Protein AF-A0AAN9HP42-F1 (afdb_monomer_lite)

Organism: Crotalaria pallida (NCBI:txid3830)

InterPro domains:
  IPR003712 Cyanate lyase, C-terminal [PF02560] (82-149)
  IPR003712 Cyanate lyase, C-terminal [SM01116] (78-151)
  IPR003712 Cyanate lyase, C-terminal [cd00559] (85-151)
  IPR008076 Cyanate hydratase [MF_00535] (1-165)
  IPR008076 Cyanate hydratase [PR01693] (17-32)
  IPR008076 Cyanate hydratase [PR01693] (37-54)
  IPR008076 Cyanate hydratase [PR01693] (86-100)
  IPR008076 Cyanate hydratase [PR01693] (104-120)
  IPR008076 Cyanate hydratase [PR01693] (136-146)
  IPR008076 Cyanate hydratase [PTHR34186] (6-158)
  IPR008076 Cyanate hydratase [TIGR00673] (9-148)
  IPR010982 Lambda repressor-like, DNA-binding domain superfamily [G3DSA:1.10.260.40] (2-83)
  IPR010982 Lambda repressor-like, DNA-binding domain superfamily [SSF47413] (7-81)
  IPR036581 Cyanate lyase, C-terminal domain superfamily [G3DSA:3.30.1160.10] (85-151)
  IPR036581 Cyanate lyase, C-terminal domain superfamily [SSF55234] (85-150)

pLDDT: mean 78.88, std 24.77, range [29.16, 98.62]

Sequence (242 aa):
MEEIIKGDLVTRLQAVKEKSGKSYSQLAQETGLTNVYVAQLLRRQAQLKPHTAPKLRAALPDLPEELLLQMMKPPLRSYDPNLIQDPTVYRLNEAVMHFGESIKEIINEEFGDGIMSAIDFYCSVNKVKGVDGKDRVVVTLDGKYLPHTEQKSEDMVSISTLSNDIGMDENVCSIVNEGMNILNLETNGDKNMNGDVAAASSSSSTSQNPPPPPPPPPSPPKPHRPCPVGFGKLKKKKKKKQ

Secondary structure (DSSP, 8-state):
-----HHHHHHHHHHHHHHTT--HHHHHHHHTS-HHHHHHHHTTSSPPPTTTHHHHHHH-TT--HHHHHHHHSPP-----GGGGGSHHHHHHHHHHHHHHHHHHHHHHHHH-SEEEEEEEEEEEEEEEE-TTS-EEEEEEEEEEEEEPPP--GGG-HHHHHHHHHTT--THHHHHHHHHHHHHHHTTS-------------------PPPPPPPPPPPPPPPPPPPPPPP------PPP---

Foldseek 3Di:
DPDPDLVNLLVLLVVLVVVLVDQLVRLCVQQVAASVQSVCLSSQQAADDPVSLVSNCVSRVVDDPVSSVSSNDRGPHDDDPCVCVPPVNVVVVVVCVVCVVVVCVVCCVVPNAWDFDPPQWGWHWDWDADPVRDIDIDIDIHGDTDHDDDDDPVPVVVNVVVCVVPVDDPPPVVVVVVVVVVVVVVVPDDDDDDDDDDDDDDDDDDDDDDDDDDDDDDDDDDDDDDDDDDDDDDDDDDDDDD

Radius of gyration: 32.03 Å; chains: 1; bounding box: 70×58×108 Å

Structure (mmCIF, N/CA/C/O backbone):
data_AF-A0AAN9HP42-F1
#
_entry.id   AF-A0AAN9HP42-F1
#
loop_
_atom_site.group_PDB
_atom_site.id
_atom_site.type_symbol
_atom_site.label_atom_id
_atom_site.label_alt_id
_atom_site.label_comp_id
_atom_site.label_asym_id
_atom_site.label_entity_id
_atom_site.label_seq_id
_atom_site.pdbx_PDB_ins_code
_atom_site.Cartn_x
_atom_site.Cartn_y
_atom_site.Cartn_z
_atom_site.occupancy
_atom_site.B_iso_or_equiv
_atom_site.auth_seq_id
_atom_site.auth_comp_id
_atom_site.auth_asym_id
_atom_site.auth_atom_id
_atom_site.pdbx_PDB_model_num
ATOM 1 N N . MET A 1 1 ? 27.798 -13.322 -9.458 1.00 45.56 1 MET A N 1
ATOM 2 C CA . MET A 1 1 ? 26.477 -12.680 -9.612 1.00 45.56 1 MET A CA 1
ATOM 3 C C . MET A 1 1 ? 26.589 -11.333 -8.940 1.00 45.56 1 MET A C 1
ATOM 5 O O . MET A 1 1 ? 26.771 -11.320 -7.732 1.00 45.56 1 MET A O 1
ATOM 9 N N . GLU A 1 2 ? 26.593 -10.244 -9.704 1.00 50.50 2 GLU A N 1
ATOM 10 C CA . GLU A 1 2 ? 26.508 -8.902 -9.119 1.00 50.50 2 GLU A CA 1
ATOM 11 C C . GLU A 1 2 ? 25.200 -8.787 -8.332 1.00 50.50 2 GLU A C 1
ATOM 13 O O . GLU A 1 2 ? 24.129 -9.177 -8.809 1.00 50.50 2 GLU A O 1
ATOM 18 N N . GLU A 1 3 ? 25.302 -8.322 -7.091 1.00 64.12 3 GLU A N 1
ATOM 19 C CA . GLU A 1 3 ? 24.147 -8.036 -6.256 1.00 64.12 3 GLU A CA 1
ATOM 20 C C . GLU A 1 3 ? 23.441 -6.809 -6.835 1.00 64.12 3 GLU A C 1
ATOM 22 O O . GLU A 1 3 ? 23.948 -5.692 -6.770 1.00 64.12 3 GLU A O 1
ATOM 27 N N . ILE A 1 4 ? 22.285 -7.017 -7.467 1.00 71.69 4 ILE A N 1
ATOM 28 C CA . ILE A 1 4 ? 21.541 -5.905 -8.058 1.00 71.69 4 ILE A CA 1
ATOM 29 C C . ILE A 1 4 ? 20.961 -5.061 -6.922 1.00 71.69 4 ILE A C 1
ATOM 31 O O . ILE A 1 4 ? 20.087 -5.516 -6.176 1.00 71.69 4 ILE A O 1
ATOM 35 N N . ILE A 1 5 ? 21.427 -3.819 -6.818 1.00 88.12 5 ILE A N 1
ATOM 36 C CA . ILE A 1 5 ? 20.994 -2.863 -5.802 1.00 88.12 5 ILE A CA 1
ATOM 37 C C . ILE A 1 5 ? 19.488 -2.601 -5.968 1.00 88.12 5 ILE A C 1
ATOM 39 O O . ILE A 1 5 ? 18.982 -2.400 -7.074 1.00 88.12 5 ILE A O 1
ATOM 43 N N . LYS A 1 6 ? 18.739 -2.595 -4.853 1.00 91.31 6 LYS A N 1
ATOM 44 C CA . LYS A 1 6 ? 17.273 -2.406 -4.849 1.00 91.31 6 LYS A CA 1
ATOM 45 C C . LYS A 1 6 ? 16.839 -1.167 -5.639 1.00 91.31 6 LYS A C 1
ATOM 47 O O . LYS A 1 6 ? 15.830 -1.229 -6.338 1.00 91.31 6 LYS A O 1
ATOM 52 N N . GLY A 1 7 ? 17.589 -0.069 -5.525 1.00 92.75 7 GLY A N 1
ATOM 53 C CA . GLY A 1 7 ? 17.344 1.172 -6.262 1.00 92.75 7 GLY A CA 1
ATOM 54 C C . GLY A 1 7 ? 17.312 0.950 -7.773 1.00 92.75 7 GLY A C 1
ATOM 55 O O . GLY A 1 7 ? 16.316 1.281 -8.411 1.00 92.75 7 GLY A O 1
ATOM 56 N N . ASP A 1 8 ? 18.329 0.287 -8.322 1.00 94.12 8 ASP A N 1
ATOM 57 C CA . ASP A 1 8 ? 18.431 0.006 -9.758 1.00 94.12 8 ASP A CA 1
ATOM 58 C C . ASP A 1 8 ? 17.297 -0.899 -10.245 1.00 94.12 8 ASP A C 1
ATOM 60 O O . ASP A 1 8 ? 16.687 -0.634 -11.283 1.00 94.12 8 ASP A O 1
ATOM 64 N N . LEU A 1 9 ? 16.946 -1.934 -9.470 1.00 95.19 9 LEU A N 1
ATOM 65 C CA . LEU A 1 9 ? 15.788 -2.784 -9.774 1.00 95.19 9 LEU A CA 1
ATOM 66 C C . LEU A 1 9 ? 14.498 -1.967 -9.850 1.00 95.19 9 LEU A C 1
ATOM 68 O O . LEU A 1 9 ? 13.723 -2.129 -10.791 1.00 95.19 9 LEU A O 1
ATOM 72 N N . VAL A 1 10 ? 14.260 -1.097 -8.866 1.00 96.94 10 VAL A N 1
ATOM 73 C CA . VAL A 1 10 ? 13.060 -0.255 -8.828 1.00 96.94 10 VAL A CA 1
ATOM 74 C C . VAL A 1 10 ? 13.041 0.708 -10.010 1.00 96.94 10 VAL A C 1
ATOM 76 O O . VAL A 1 10 ? 12.015 0.793 -10.676 1.00 96.94 10 VAL A O 1
ATOM 79 N N . THR A 1 11 ? 14.153 1.370 -10.331 1.00 97.38 11 THR A N 1
ATOM 80 C CA . THR A 1 11 ? 14.255 2.267 -11.494 1.00 97.38 11 THR A CA 1
ATOM 81 C C . THR A 1 11 ? 13.889 1.545 -12.789 1.00 97.38 11 THR A C 1
ATOM 83 O O . THR A 1 11 ? 13.050 2.019 -13.555 1.00 97.38 11 THR A O 1
ATOM 86 N N . ARG A 1 12 ? 14.438 0.345 -13.007 1.00 97.81 12 ARG A N 1
ATOM 87 C CA . ARG A 1 12 ? 14.147 -0.466 -14.198 1.00 97.81 12 ARG A CA 1
ATOM 88 C C . ARG A 1 12 ? 12.684 -0.921 -14.252 1.00 97.81 12 ARG A C 1
ATOM 90 O O . ARG A 1 12 ? 12.073 -0.881 -15.316 1.00 97.81 12 ARG A O 1
ATOM 97 N N . LEU A 1 13 ? 12.096 -1.304 -13.117 1.00 97.94 13 LEU A N 1
ATOM 98 C CA . LEU A 1 13 ? 10.675 -1.665 -13.019 1.00 97.94 13 LEU A CA 1
ATOM 99 C C . LEU A 1 13 ? 9.747 -0.472 -13.296 1.00 97.94 13 LEU A C 1
ATOM 101 O O . LEU A 1 13 ? 8.741 -0.625 -13.993 1.00 97.94 13 LEU A O 1
ATOM 105 N N . GLN A 1 14 ? 10.076 0.715 -12.777 1.00 98.25 14 GLN A N 1
ATOM 106 C CA . GLN A 1 14 ? 9.310 1.935 -13.045 1.00 98.25 14 GLN A CA 1
ATOM 107 C C . GLN A 1 14 ? 9.370 2.309 -14.529 1.00 98.25 14 GLN A C 1
ATOM 109 O O . GLN A 1 14 ? 8.322 2.576 -15.112 1.00 98.25 14 GLN A O 1
ATOM 114 N N . ALA A 1 15 ? 10.539 2.197 -15.170 1.00 98.38 15 ALA A N 1
ATOM 115 C CA . ALA A 1 15 ? 10.692 2.455 -16.602 1.00 98.38 15 ALA A CA 1
ATOM 116 C C . ALA A 1 15 ? 9.800 1.545 -17.471 1.00 98.38 15 ALA A C 1
ATOM 118 O O . ALA A 1 15 ? 9.174 2.015 -18.421 1.00 98.38 15 ALA A O 1
ATOM 119 N N . VAL A 1 16 ? 9.666 0.256 -17.125 1.00 98.25 16 VAL A N 1
ATOM 120 C CA . VAL A 1 16 ? 8.741 -0.669 -17.817 1.00 98.25 16 VAL A CA 1
ATOM 121 C C . VAL A 1 16 ? 7.290 -0.194 -17.689 1.00 98.25 16 VAL A C 1
ATOM 123 O O . VAL A 1 16 ? 6.552 -0.146 -18.676 1.00 98.25 16 VAL A O 1
ATOM 126 N N . LYS A 1 17 ? 6.867 0.191 -16.478 1.00 98.38 17 LYS A N 1
ATOM 127 C CA . LYS A 1 17 ? 5.511 0.704 -16.238 1.00 98.38 17 LYS A CA 1
ATOM 128 C C . LYS A 1 17 ? 5.271 2.027 -16.972 1.00 98.38 17 LYS A C 1
ATOM 130 O O . LYS A 1 17 ? 4.198 2.206 -17.543 1.00 98.38 17 LYS A O 1
ATOM 135 N N . GLU A 1 18 ? 6.233 2.941 -16.983 1.00 98.12 18 GLU A N 1
ATOM 136 C CA . GLU A 1 18 ? 6.150 4.209 -17.716 1.00 98.12 18 GLU A CA 1
ATOM 137 C C . GLU A 1 18 ? 6.017 3.983 -19.222 1.00 98.12 18 GLU A C 1
ATOM 139 O O . GLU A 1 18 ? 5.078 4.499 -19.827 1.00 98.12 18 GLU A O 1
ATOM 144 N N . LYS A 1 19 ? 6.861 3.121 -19.803 1.00 98.12 19 LYS A N 1
ATOM 145 C CA . LYS A 1 19 ? 6.802 2.752 -21.225 1.00 98.12 19 LYS A CA 1
ATOM 146 C C . LYS A 1 19 ? 5.458 2.131 -21.616 1.00 98.12 19 LYS A C 1
ATOM 148 O O . LYS A 1 19 ? 4.974 2.366 -22.718 1.00 98.12 19 LYS A O 1
ATOM 153 N N . SER A 1 20 ? 4.828 1.374 -20.713 1.00 98.00 20 SER A N 1
ATOM 154 C CA . SER A 1 20 ? 3.505 0.785 -20.965 1.00 98.00 20 SER A CA 1
ATOM 155 C C . SER A 1 20 ? 2.372 1.816 -21.084 1.00 98.00 20 SER A C 1
ATOM 157 O O . SER A 1 20 ? 1.296 1.482 -21.574 1.00 98.00 20 SER A O 1
ATOM 159 N N . GLY A 1 21 ? 2.560 3.040 -20.571 1.00 98.12 21 GLY A N 1
ATOM 160 C CA . GLY A 1 21 ? 1.520 4.072 -20.500 1.00 98.12 21 GLY A CA 1
ATOM 161 C C . GLY A 1 21 ? 0.373 3.774 -19.522 1.00 98.12 21 GLY A C 1
ATOM 162 O O . GLY A 1 21 ? -0.542 4.586 -19.382 1.00 98.12 21 GLY A O 1
ATOM 163 N N . LYS A 1 22 ? 0.398 2.635 -18.816 1.00 98.38 22 LYS A N 1
ATOM 164 C CA . LYS A 1 22 ? -0.678 2.216 -17.909 1.00 98.38 22 LYS A CA 1
ATOM 165 C C . LYS A 1 22 ? -0.549 2.856 -16.528 1.00 98.38 22 LYS A C 1
ATOM 167 O O . LYS A 1 22 ? 0.537 2.999 -15.955 1.00 98.38 22 LYS A O 1
ATOM 172 N N . SER A 1 23 ? -1.690 3.205 -15.946 1.00 98.44 23 SER A N 1
ATOM 173 C CA . SER A 1 23 ? -1.817 3.587 -14.538 1.00 98.44 23 SER A CA 1
ATOM 174 C C . SER A 1 23 ? -1.784 2.360 -13.620 1.00 98.44 23 SER A C 1
ATOM 176 O O . SER A 1 23 ? -2.108 1.245 -14.029 1.00 98.44 23 SER A O 1
ATOM 178 N N . TYR A 1 24 ? -1.466 2.567 -12.339 1.00 98.62 24 TYR A N 1
ATOM 179 C CA . TYR A 1 24 ? -1.542 1.498 -11.335 1.00 98.62 24 TYR A CA 1
ATOM 180 C C . TYR A 1 24 ? -2.954 0.915 -11.198 1.00 98.62 24 TYR A C 1
ATOM 182 O O . TYR A 1 24 ? -3.097 -0.278 -10.955 1.00 98.62 24 TYR A O 1
ATOM 190 N N . SER A 1 25 ? -3.995 1.726 -11.404 1.00 98.38 25 SER A N 1
ATOM 191 C CA . SER A 1 25 ? -5.386 1.265 -11.373 1.00 98.38 25 SER A CA 1
ATOM 192 C C . SER A 1 25 ? -5.751 0.384 -12.573 1.00 98.38 25 SER A C 1
ATOM 194 O O . SER A 1 25 ? -6.485 -0.582 -12.399 1.00 98.38 25 SER A O 1
ATOM 196 N N . GLN A 1 26 ? -5.218 0.653 -13.769 1.00 98.50 26 GLN A N 1
ATOM 197 C CA . GLN A 1 26 ? -5.398 -0.244 -14.923 1.00 98.50 26 GLN A CA 1
ATOM 198 C C . GLN A 1 26 ? -4.680 -1.579 -14.695 1.00 98.50 26 GLN A C 1
ATOM 200 O O . GLN A 1 26 ? -5.275 -2.639 -14.854 1.00 98.50 26 GLN A O 1
ATOM 205 N N . LEU A 1 27 ? -3.432 -1.537 -14.220 1.00 98.62 27 LEU A N 1
ATOM 206 C CA . LEU A 1 27 ? -2.680 -2.753 -13.892 1.00 98.62 2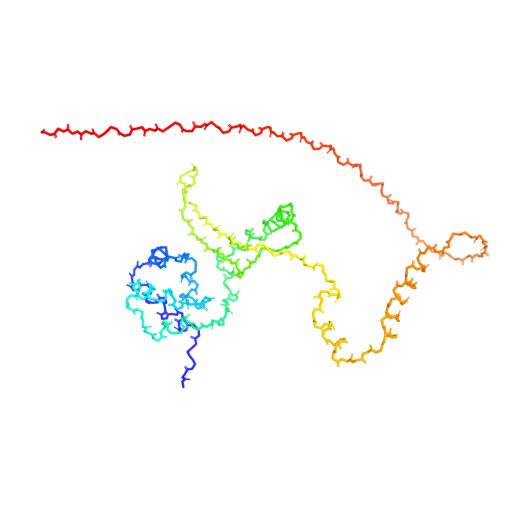7 LEU A CA 1
ATOM 207 C C . LEU A 1 27 ? -3.352 -3.569 -12.775 1.00 98.62 27 LEU A C 1
ATOM 209 O O . LEU A 1 27 ? -3.360 -4.797 -12.821 1.00 98.62 27 LEU A O 1
ATOM 213 N N . ALA A 1 28 ? -3.947 -2.902 -11.786 1.00 98.50 28 ALA A N 1
ATOM 214 C CA . ALA A 1 28 ? -4.751 -3.538 -10.746 1.00 98.50 28 ALA A CA 1
ATOM 215 C C . ALA A 1 28 ? -5.938 -4.314 -11.331 1.00 98.50 28 ALA A C 1
ATOM 217 O O . ALA A 1 28 ? -6.127 -5.481 -10.997 1.00 98.50 28 ALA A O 1
ATOM 218 N N . GLN A 1 29 ? -6.686 -3.707 -12.258 1.00 98.31 29 GLN A N 1
ATOM 219 C CA . GLN A 1 29 ? -7.810 -4.364 -12.935 1.00 98.31 29 GLN A CA 1
ATOM 220 C C . GLN A 1 29 ? -7.364 -5.593 -13.739 1.00 98.31 29 GLN A C 1
ATOM 222 O O . GLN A 1 29 ? -7.999 -6.640 -13.657 1.00 98.31 29 GLN A O 1
ATOM 227 N N . GLU A 1 30 ? -6.255 -5.493 -14.473 1.00 98.38 30 GLU A N 1
ATOM 228 C CA . GLU A 1 30 ? -5.733 -6.592 -15.299 1.00 98.38 30 GLU A CA 1
ATOM 229 C C . GLU A 1 30 ? -5.166 -7.754 -14.460 1.00 98.38 30 GLU A C 1
ATOM 231 O O . GLU A 1 30 ? -5.269 -8.923 -14.839 1.00 98.38 30 GLU A O 1
ATOM 236 N N . THR A 1 31 ? -4.583 -7.457 -13.295 1.00 98.12 31 THR A N 1
ATOM 237 C CA . THR A 1 31 ? -3.976 -8.473 -12.416 1.00 98.12 31 THR A CA 1
ATOM 238 C C . THR A 1 31 ? -4.937 -9.041 -11.370 1.00 98.12 31 THR A C 1
ATOM 240 O O . THR A 1 31 ? -4.743 -10.172 -10.916 1.00 98.12 31 THR A O 1
ATOM 243 N N . GLY A 1 32 ? -5.987 -8.301 -11.009 1.00 97.81 32 GLY A N 1
ATOM 244 C CA . GLY A 1 32 ? -6.873 -8.608 -9.883 1.00 97.81 32 GLY A CA 1
ATOM 245 C C . GLY A 1 32 ? -6.272 -8.268 -8.512 1.00 97.81 32 GLY A C 1
ATOM 246 O O . GLY A 1 32 ? -6.725 -8.799 -7.504 1.00 97.81 32 GLY A O 1
ATOM 247 N N . LEU A 1 33 ? -5.237 -7.428 -8.472 1.00 98.19 33 LEU A N 1
ATOM 248 C CA . LEU A 1 33 ? -4.598 -6.931 -7.248 1.00 98.19 33 LEU A CA 1
ATOM 249 C C . LEU A 1 33 ? -5.111 -5.522 -6.914 1.00 98.19 33 LEU A C 1
ATOM 251 O O . LEU A 1 33 ? -5.671 -4.850 -7.776 1.00 98.19 33 LEU A O 1
ATOM 255 N N . THR A 1 34 ? -4.877 -5.020 -5.697 1.00 98.56 34 THR A N 1
ATOM 256 C CA . THR A 1 34 ? -5.126 -3.594 -5.417 1.00 98.56 34 THR A CA 1
ATOM 257 C C . THR A 1 34 ? -4.079 -2.716 -6.105 1.00 98.56 34 THR A C 1
ATOM 259 O O . THR A 1 34 ? -2.939 -3.131 -6.333 1.00 98.56 34 THR A O 1
ATOM 262 N N . ASN A 1 35 ? -4.433 -1.468 -6.420 1.00 98.50 35 ASN A N 1
ATOM 263 C CA . ASN A 1 35 ? -3.509 -0.547 -7.089 1.00 98.50 35 ASN A CA 1
ATOM 264 C C . ASN A 1 35 ? -2.266 -0.221 -6.255 1.00 98.50 35 ASN A C 1
ATOM 266 O O . ASN A 1 35 ? -1.168 -0.150 -6.808 1.00 98.50 35 ASN A O 1
ATOM 270 N N . VAL A 1 36 ? -2.409 -0.112 -4.934 1.00 98.50 36 VAL A N 1
ATOM 271 C CA . VAL A 1 36 ? -1.269 0.050 -4.032 1.00 98.50 36 VAL A CA 1
ATOM 272 C C . VAL A 1 36 ? -0.410 -1.207 -4.041 1.00 98.50 36 VAL A C 1
ATOM 274 O O . VAL A 1 36 ? 0.801 -1.082 -4.163 1.00 98.50 36 VAL A O 1
ATOM 277 N N . TYR A 1 37 ? -0.986 -2.413 -4.006 1.00 98.44 37 TYR A N 1
ATOM 278 C CA . TYR A 1 37 ? -0.185 -3.638 -4.039 1.00 98.44 37 TYR A CA 1
ATOM 279 C C . TYR A 1 37 ? 0.623 -3.764 -5.339 1.00 98.44 37 TYR A C 1
ATOM 281 O O . TYR A 1 37 ? 1.812 -4.076 -5.289 1.00 98.44 37 TYR A O 1
ATOM 289 N N . VAL A 1 38 ? 0.041 -3.425 -6.497 1.00 98.56 38 VAL A N 1
ATOM 290 C CA . VAL A 1 38 ? 0.790 -3.351 -7.768 1.00 98.56 38 VAL A CA 1
ATOM 291 C C . VAL A 1 38 ? 1.938 -2.338 -7.684 1.00 98.56 38 VAL A C 1
ATOM 293 O O . VAL A 1 38 ? 3.055 -2.634 -8.115 1.00 98.56 38 VAL A O 1
ATOM 296 N N . ALA A 1 39 ? 1.709 -1.162 -7.093 1.00 98.38 39 ALA A N 1
ATOM 297 C CA . ALA A 1 39 ? 2.773 -0.184 -6.871 1.00 98.38 39 ALA A CA 1
ATOM 298 C C . ALA A 1 39 ? 3.878 -0.722 -5.946 1.00 98.38 39 ALA A C 1
ATOM 300 O O . ALA A 1 39 ? 5.059 -0.571 -6.253 1.00 98.38 39 ALA A O 1
ATOM 301 N N . GLN A 1 40 ? 3.518 -1.415 -4.862 1.00 98.19 40 GLN A N 1
ATOM 302 C CA . GLN A 1 40 ? 4.462 -2.036 -3.927 1.00 98.19 40 GLN A CA 1
ATOM 303 C C . GLN A 1 40 ? 5.291 -3.146 -4.597 1.00 98.19 40 GLN A C 1
ATOM 305 O O . GLN A 1 40 ? 6.479 -3.288 -4.297 1.00 98.19 40 GLN A O 1
ATOM 310 N N . LEU A 1 41 ? 4.714 -3.900 -5.541 1.00 98.19 41 LEU A N 1
ATOM 311 C CA . LEU A 1 41 ? 5.452 -4.871 -6.356 1.00 98.19 41 LEU A CA 1
ATOM 312 C C . LEU A 1 41 ? 6.539 -4.177 -7.193 1.00 98.19 41 LEU A C 1
ATOM 314 O O . LEU A 1 41 ? 7.707 -4.564 -7.128 1.00 98.19 41 LEU A O 1
ATOM 318 N N . LEU A 1 42 ? 6.176 -3.112 -7.918 1.00 98.06 42 LEU A N 1
ATOM 319 C CA . LEU A 1 42 ? 7.105 -2.336 -8.755 1.00 98.06 42 LEU A CA 1
ATOM 320 C C . LEU A 1 42 ? 8.111 -1.498 -7.940 1.00 98.06 42 LEU A C 1
ATOM 322 O O . LEU A 1 42 ? 9.133 -1.070 -8.468 1.00 98.06 42 LEU A O 1
ATOM 326 N N . ARG A 1 43 ? 7.853 -1.282 -6.644 1.00 97.50 43 ARG A N 1
ATOM 327 C CA . ARG A 1 43 ? 8.759 -0.626 -5.680 1.00 97.50 43 ARG A CA 1
ATOM 328 C C . ARG A 1 43 ? 9.599 -1.614 -4.858 1.00 97.50 43 ARG A C 1
ATOM 330 O O . ARG A 1 43 ? 10.310 -1.183 -3.953 1.00 97.50 43 ARG A O 1
ATOM 337 N N . ARG A 1 44 ? 9.517 -2.924 -5.138 1.00 96.81 44 ARG A N 1
ATOM 338 C CA . ARG A 1 44 ? 10.196 -3.989 -4.369 1.00 96.81 44 ARG A CA 1
ATOM 339 C C . ARG A 1 44 ? 9.936 -3.902 -2.859 1.00 96.81 44 ARG A C 1
ATOM 341 O O . ARG A 1 44 ? 10.847 -4.003 -2.044 1.00 96.81 44 ARG A O 1
ATOM 348 N N . GLN A 1 45 ? 8.667 -3.738 -2.501 1.00 97.38 45 GLN A N 1
ATOM 349 C CA . GLN A 1 45 ? 8.165 -3.773 -1.120 1.00 97.38 45 GLN A CA 1
ATOM 350 C C . GLN A 1 45 ? 7.181 -4.925 -0.877 1.00 97.38 45 GLN A C 1
ATOM 352 O O . GLN A 1 45 ? 6.933 -5.321 0.262 1.00 97.38 45 GLN A O 1
ATOM 357 N N . ALA A 1 46 ? 6.638 -5.495 -1.952 1.00 97.50 46 ALA A N 1
ATOM 358 C CA . ALA A 1 46 ? 5.818 -6.696 -1.925 1.00 97.50 46 ALA A CA 1
ATOM 359 C C . ALA A 1 46 ? 6.452 -7.805 -2.776 1.00 97.50 46 ALA A C 1
ATOM 361 O O . ALA A 1 46 ? 7.248 -7.550 -3.684 1.00 97.50 46 ALA A O 1
ATOM 362 N N . GLN A 1 47 ? 6.096 -9.048 -2.458 1.00 97.69 47 GLN A N 1
ATOM 363 C CA . GLN A 1 47 ? 6.503 -10.229 -3.212 1.00 97.69 47 GLN A CA 1
ATOM 364 C C . GLN A 1 47 ? 5.411 -10.594 -4.218 1.00 97.69 47 GLN A C 1
ATOM 366 O O . GLN A 1 47 ? 4.260 -10.793 -3.834 1.00 97.69 47 GLN A O 1
ATOM 371 N N . LEU A 1 48 ? 5.780 -10.766 -5.485 1.00 98.25 48 LEU A N 1
ATOM 372 C CA . LEU A 1 48 ? 4.884 -11.320 -6.494 1.00 98.25 48 LEU A CA 1
ATOM 373 C C . LEU A 1 48 ? 4.682 -12.815 -6.239 1.00 98.25 48 LEU A C 1
ATOM 375 O O . LEU A 1 48 ? 5.646 -13.578 -6.175 1.00 98.25 48 LEU A O 1
ATOM 379 N N . LYS A 1 49 ? 3.429 -13.252 -6.106 1.00 98.00 49 LYS A N 1
ATOM 380 C CA . LYS A 1 49 ? 3.115 -14.674 -5.941 1.00 98.00 49 LYS A CA 1
ATOM 381 C C . LYS A 1 49 ? 3.078 -15.392 -7.300 1.00 98.00 49 LYS A C 1
ATOM 383 O O . LYS A 1 49 ? 2.608 -14.796 -8.272 1.00 98.00 49 LYS A O 1
ATOM 388 N N . PRO A 1 50 ? 3.501 -16.672 -7.377 1.00 96.94 50 PRO A N 1
ATOM 389 C CA . PRO A 1 50 ? 3.584 -17.410 -8.642 1.00 96.94 50 PRO A CA 1
ATOM 390 C C . PRO A 1 50 ? 2.284 -17.426 -9.453 1.00 96.94 50 PRO A C 1
ATOM 392 O O . PRO A 1 50 ? 2.317 -17.260 -10.666 1.00 96.94 50 PRO A O 1
ATOM 395 N N . HIS A 1 51 ? 1.130 -17.551 -8.792 1.00 96.88 51 HIS A N 1
ATOM 396 C CA . HIS A 1 51 ? -0.171 -17.606 -9.466 1.00 96.88 51 HIS A CA 1
ATOM 397 C C . HIS A 1 51 ? -0.572 -16.286 -10.153 1.00 96.88 51 HIS A C 1
ATOM 399 O O . HIS A 1 51 ? -1.350 -16.306 -11.105 1.00 96.88 51 HIS A O 1
ATOM 405 N N . THR A 1 52 ? -0.040 -15.142 -9.709 1.00 97.88 52 THR A N 1
ATOM 406 C CA . THR A 1 52 ? -0.345 -13.822 -10.294 1.00 97.88 52 THR A CA 1
ATOM 407 C C . THR A 1 52 ? 0.687 -13.393 -11.336 1.00 97.88 52 THR A C 1
ATOM 409 O O . THR A 1 52 ? 0.410 -12.510 -12.149 1.00 97.88 52 THR A O 1
ATOM 412 N N . ALA A 1 53 ? 1.860 -14.033 -11.368 1.00 97.75 53 ALA A N 1
ATOM 413 C CA . ALA A 1 53 ? 2.932 -13.693 -12.301 1.00 97.75 53 ALA A CA 1
ATOM 414 C C . ALA A 1 53 ? 2.510 -13.734 -13.786 1.00 97.75 53 ALA A C 1
ATOM 416 O O . ALA A 1 53 ? 2.828 -12.776 -14.495 1.00 97.75 53 ALA A O 1
ATOM 417 N N . PRO A 1 54 ? 1.724 -14.725 -14.269 1.00 98.12 54 PRO A N 1
ATOM 418 C CA . PRO A 1 54 ? 1.254 -14.730 -15.656 1.00 98.12 54 PRO A CA 1
ATOM 419 C C . PRO A 1 54 ? 0.384 -13.518 -16.004 1.00 98.12 54 PRO A C 1
ATOM 421 O O . PRO A 1 54 ? 0.533 -12.946 -17.081 1.00 98.12 54 PRO A O 1
ATOM 424 N N . LYS A 1 55 ? -0.489 -13.082 -15.084 1.00 98.44 55 LYS A N 1
ATOM 425 C CA . LYS A 1 55 ? -1.343 -11.904 -15.298 1.00 98.44 55 LYS A CA 1
ATOM 426 C C . LYS A 1 55 ? -0.526 -10.618 -15.339 1.00 98.44 55 LYS A C 1
ATOM 428 O O . LYS A 1 55 ? -0.783 -9.766 -16.180 1.00 98.44 55 LYS A O 1
ATOM 433 N N . LEU A 1 56 ? 0.476 -10.485 -14.466 1.00 98.31 56 LEU A N 1
ATOM 434 C CA . LEU A 1 56 ? 1.362 -9.322 -14.483 1.00 98.31 56 LEU A CA 1
ATOM 435 C C . LEU A 1 56 ? 2.183 -9.262 -15.778 1.00 98.31 56 LEU A C 1
ATOM 437 O O . LEU A 1 56 ? 2.303 -8.189 -16.358 1.00 98.31 56 LEU A O 1
ATOM 441 N N . ARG A 1 57 ? 2.692 -10.405 -16.256 1.00 97.75 57 ARG A N 1
ATOM 442 C CA . ARG A 1 57 ? 3.410 -10.488 -17.537 1.00 97.75 57 ARG A CA 1
ATOM 443 C C . ARG A 1 57 ? 2.500 -10.134 -18.717 1.00 97.75 57 ARG A C 1
ATOM 445 O O . ARG A 1 57 ? 2.923 -9.418 -19.612 1.00 97.75 57 ARG A O 1
ATOM 452 N N . ALA A 1 58 ? 1.242 -10.575 -18.704 1.00 98.06 58 ALA A N 1
ATOM 453 C CA . ALA A 1 58 ? 0.264 -10.170 -19.715 1.00 98.06 58 ALA A CA 1
ATOM 454 C C . ALA A 1 58 ? -0.040 -8.659 -1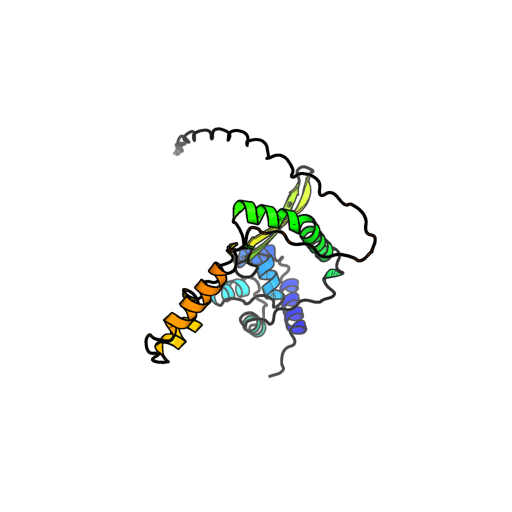9.660 1.00 98.06 58 ALA A C 1
ATOM 456 O O . ALA A 1 58 ? -0.191 -8.018 -20.698 1.00 98.06 58 ALA A O 1
ATOM 457 N N . ALA A 1 59 ? -0.093 -8.081 -18.456 1.00 98.12 59 ALA A N 1
ATOM 458 C CA . ALA A 1 59 ? -0.336 -6.656 -18.258 1.00 98.12 59 ALA A CA 1
ATOM 459 C C . ALA A 1 59 ? 0.861 -5.772 -18.658 1.00 98.12 59 ALA A C 1
ATOM 461 O O . ALA A 1 59 ? 0.671 -4.649 -19.133 1.00 98.12 59 ALA A O 1
ATOM 462 N N . LEU A 1 60 ? 2.083 -6.280 -18.487 1.00 98.25 60 LEU A N 1
ATOM 463 C CA . LEU A 1 60 ? 3.350 -5.632 -18.824 1.00 98.25 60 LEU A CA 1
ATOM 464 C C . LEU A 1 60 ? 4.186 -6.568 -19.720 1.00 98.25 60 LEU A C 1
ATOM 466 O O . LEU A 1 60 ? 5.129 -7.189 -19.228 1.00 98.25 60 LEU A O 1
ATOM 470 N N . PRO A 1 61 ? 3.867 -6.682 -21.023 1.00 97.56 61 PRO A N 1
ATOM 471 C CA . PRO A 1 61 ? 4.531 -7.634 -21.923 1.00 97.56 61 PRO A CA 1
ATOM 472 C C . PRO A 1 61 ? 6.028 -7.349 -22.117 1.00 97.56 61 PRO A C 1
ATOM 474 O O . PRO A 1 61 ? 6.798 -8.271 -22.366 1.00 97.56 61 PRO A O 1
ATOM 477 N N . ASP A 1 62 ? 6.442 -6.093 -21.940 1.00 97.19 62 ASP A N 1
ATOM 478 C CA . ASP A 1 62 ? 7.840 -5.656 -22.027 1.00 97.19 62 ASP A CA 1
ATOM 479 C C . ASP A 1 62 ? 8.638 -5.894 -20.729 1.00 97.19 62 ASP A C 1
ATOM 481 O O . ASP A 1 62 ? 9.804 -5.508 -20.656 1.00 97.19 62 ASP A O 1
ATOM 485 N N . LEU A 1 63 ? 8.033 -6.473 -19.681 1.00 97.88 63 LEU A N 1
ATOM 486 C CA . LEU A 1 63 ? 8.711 -6.755 -18.414 1.00 97.88 63 LEU A CA 1
ATOM 487 C C . LEU A 1 63 ? 9.742 -7.882 -18.605 1.00 97.88 63 LEU A C 1
ATOM 489 O O . LEU A 1 63 ? 9.340 -9.022 -18.852 1.00 97.88 63 LEU A O 1
ATOM 493 N N . PRO A 1 64 ? 11.055 -7.613 -18.444 1.00 97.44 64 PRO A N 1
ATOM 494 C CA . PRO A 1 64 ? 12.078 -8.639 -18.592 1.00 97.44 64 PRO A CA 1
ATOM 495 C C . PRO A 1 64 ? 11.896 -9.774 -17.587 1.00 97.44 64 PRO A C 1
ATOM 497 O O . PRO A 1 64 ? 11.581 -9.541 -16.414 1.00 97.44 64 PRO A O 1
ATOM 500 N N . GLU A 1 65 ? 12.162 -11.002 -18.033 1.00 96.69 65 GLU A N 1
ATOM 501 C CA . GLU A 1 65 ? 12.003 -12.195 -17.199 1.00 96.69 65 GLU A CA 1
ATOM 502 C C . GLU A 1 65 ? 12.868 -12.128 -15.939 1.00 96.69 65 GLU A C 1
ATOM 504 O O . GLU A 1 65 ? 12.425 -12.525 -14.861 1.00 96.69 65 GLU A O 1
ATOM 509 N N . GLU A 1 66 ? 14.073 -11.556 -16.027 1.00 96.38 66 GLU A N 1
ATOM 510 C CA . GLU A 1 66 ? 14.929 -11.452 -14.851 1.00 96.38 66 GLU A CA 1
ATOM 511 C C . GLU A 1 66 ? 14.323 -10.530 -13.785 1.00 96.38 66 GLU A C 1
ATOM 513 O O . GLU A 1 66 ? 14.380 -10.857 -12.599 1.00 96.38 66 GLU A O 1
ATOM 518 N N . LEU A 1 67 ? 13.682 -9.422 -14.179 1.00 97.06 67 LEU A N 1
ATOM 519 C CA . LEU A 1 67 ? 13.007 -8.529 -13.234 1.00 97.06 67 LEU A CA 1
ATOM 520 C C . LEU A 1 67 ? 11.797 -9.210 -12.594 1.00 97.06 67 LEU A C 1
ATOM 522 O O . LEU A 1 67 ? 11.608 -9.100 -11.381 1.00 97.06 67 LEU A O 1
ATOM 526 N N . LEU A 1 68 ? 11.017 -9.964 -13.372 1.00 97.25 68 LEU A N 1
ATOM 527 C CA . LEU A 1 68 ? 9.890 -10.740 -12.857 1.00 97.25 68 LEU A CA 1
ATOM 528 C C . LEU A 1 68 ? 10.348 -11.763 -11.802 1.00 97.25 68 LEU A C 1
ATOM 530 O O . LEU A 1 68 ? 9.763 -11.841 -10.718 1.00 97.25 68 LEU A O 1
ATOM 534 N N . LEU A 1 69 ? 11.434 -12.493 -12.071 1.00 96.44 69 LEU A N 1
ATOM 535 C CA . LEU A 1 69 ? 12.018 -13.441 -11.118 1.00 96.44 69 LEU A CA 1
ATOM 536 C C . LEU A 1 69 ? 12.504 -12.744 -9.841 1.00 96.44 69 LEU A C 1
ATOM 538 O O . LEU A 1 69 ? 12.309 -13.270 -8.743 1.00 96.44 69 LEU A O 1
ATOM 542 N N . GLN A 1 70 ? 13.078 -11.540 -9.943 1.00 96.25 70 GLN A N 1
ATOM 543 C CA . GLN A 1 70 ? 13.417 -10.747 -8.755 1.00 96.25 70 GLN A CA 1
ATOM 544 C C . GLN A 1 70 ? 12.164 -10.321 -7.979 1.00 96.25 70 GLN A C 1
ATOM 546 O O . GLN A 1 70 ? 12.170 -10.375 -6.749 1.00 96.25 70 GLN A O 1
ATOM 551 N N . MET A 1 71 ? 11.066 -9.961 -8.656 1.00 97.38 71 MET A N 1
ATOM 552 C CA . MET A 1 71 ? 9.795 -9.617 -8.001 1.00 97.38 71 MET A CA 1
ATOM 553 C C . MET A 1 71 ? 9.219 -10.781 -7.181 1.00 97.38 71 MET A C 1
ATOM 555 O O . MET A 1 71 ? 8.579 -10.545 -6.153 1.00 97.38 71 MET A O 1
ATOM 559 N N . MET A 1 72 ? 9.471 -12.026 -7.596 1.00 97.38 72 MET A N 1
ATOM 560 C CA . MET A 1 72 ? 9.002 -13.236 -6.912 1.00 97.38 72 MET A CA 1
ATOM 561 C C . MET A 1 72 ? 9.815 -13.605 -5.664 1.00 97.38 72 MET A C 1
ATOM 563 O O . MET A 1 72 ? 9.347 -14.401 -4.847 1.00 97.38 72 MET A O 1
ATOM 567 N N . LYS A 1 73 ? 10.995 -13.013 -5.452 1.00 96.38 73 LYS A N 1
ATOM 568 C CA . LYS A 1 73 ? 11.771 -13.197 -4.216 1.00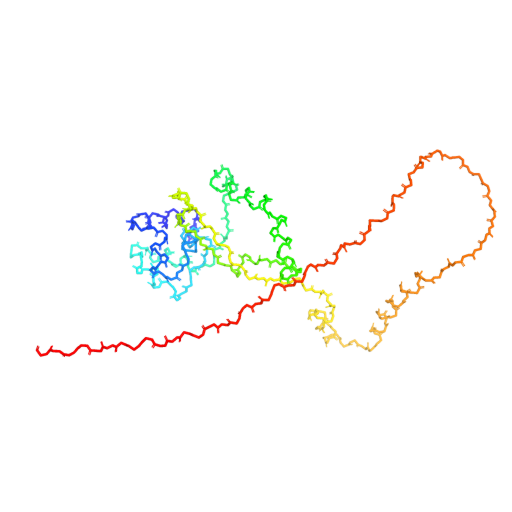 96.38 73 LYS A CA 1
ATOM 569 C C . LYS A 1 73 ? 11.236 -12.299 -3.092 1.00 96.38 73 LYS A C 1
ATOM 571 O O . LYS A 1 73 ? 10.876 -11.145 -3.377 1.00 96.38 73 LYS A O 1
ATOM 576 N N . PRO A 1 74 ? 11.212 -12.764 -1.825 1.00 96.06 74 PRO A N 1
ATOM 577 C CA . PRO A 1 74 ? 10.900 -11.910 -0.682 1.00 96.06 74 PRO A CA 1
ATOM 578 C C . PRO A 1 74 ? 11.785 -10.651 -0.685 1.00 96.06 74 PRO A C 1
ATOM 580 O O . PRO A 1 74 ? 13.005 -10.774 -0.786 1.00 96.06 74 PRO A O 1
ATOM 583 N N . PRO A 1 75 ? 11.206 -9.439 -0.656 1.00 94.94 75 PRO A N 1
ATOM 584 C CA . PRO A 1 75 ? 11.995 -8.215 -0.644 1.00 94.94 75 PRO A CA 1
ATOM 585 C C . PRO A 1 75 ? 12.501 -7.891 0.762 1.00 94.94 75 PRO A C 1
ATOM 587 O O . PRO A 1 75 ? 11.773 -8.063 1.742 1.00 94.94 75 PRO A O 1
ATOM 590 N N . LEU A 1 76 ? 13.687 -7.286 0.843 1.00 93.69 76 LEU A N 1
ATOM 591 C CA . LEU A 1 76 ? 14.036 -6.459 1.992 1.00 93.69 76 LEU A CA 1
ATOM 592 C C . LEU A 1 76 ? 13.235 -5.153 1.893 1.00 93.69 76 LEU A C 1
ATOM 594 O O . LEU A 1 76 ? 13.473 -4.306 1.022 1.00 93.69 76 LEU A O 1
ATOM 598 N N . ARG A 1 77 ? 12.215 -5.030 2.742 1.00 93.94 77 ARG A N 1
ATOM 599 C CA . ARG A 1 77 ? 11.348 -3.849 2.788 1.00 93.94 77 ARG A CA 1
ATOM 600 C C . ARG A 1 77 ? 12.104 -2.697 3.437 1.00 93.94 77 ARG A C 1
ATOM 602 O O . ARG A 1 77 ? 12.781 -2.888 4.437 1.00 93.94 77 ARG A O 1
ATOM 609 N N . SER A 1 78 ? 12.018 -1.523 2.830 1.00 93.12 78 SER A N 1
ATOM 610 C CA . SER A 1 78 ? 12.713 -0.312 3.283 1.00 93.12 78 SER A CA 1
ATOM 611 C C . SER A 1 78 ? 12.155 0.896 2.550 1.00 93.12 78 SER A C 1
ATOM 613 O O . SER A 1 78 ? 11.715 0.762 1.412 1.00 93.12 78 SER A O 1
ATOM 615 N N . TYR A 1 79 ? 12.189 2.070 3.152 1.00 91.19 79 TYR A N 1
ATOM 616 C CA . TYR A 1 79 ? 11.752 3.318 2.529 1.00 91.19 79 TYR A CA 1
ATOM 617 C C . TYR A 1 79 ? 12.831 4.383 2.713 1.00 91.19 79 TYR A C 1
ATOM 619 O O . TYR A 1 79 ? 13.724 4.220 3.542 1.00 91.19 79 TYR A O 1
ATOM 627 N N . ASP A 1 80 ? 12.769 5.444 1.911 1.00 92.38 80 ASP A N 1
ATOM 628 C CA . ASP A 1 80 ? 13.635 6.609 2.088 1.00 92.38 80 ASP A CA 1
ATOM 629 C C . ASP A 1 80 ? 13.236 7.337 3.386 1.00 92.38 80 ASP A C 1
ATOM 631 O O . ASP A 1 80 ? 12.078 7.749 3.499 1.00 92.38 80 ASP A O 1
ATOM 635 N N . PRO A 1 81 ? 14.138 7.507 4.370 1.00 92.75 81 PRO A N 1
ATOM 636 C CA . PRO A 1 81 ? 13.838 8.254 5.591 1.00 92.75 81 PRO A CA 1
ATOM 637 C C . PRO A 1 81 ? 13.403 9.704 5.333 1.00 92.75 81 PRO A C 1
ATOM 639 O O . PRO A 1 81 ? 12.624 10.254 6.108 1.00 92.75 81 PRO A O 1
ATOM 642 N N . ASN A 1 82 ? 13.848 10.313 4.229 1.00 95.62 82 ASN A N 1
ATOM 643 C CA . ASN A 1 82 ? 13.467 11.674 3.849 1.00 95.62 82 ASN A CA 1
ATOM 644 C C . ASN A 1 82 ? 12.098 11.745 3.163 1.00 95.62 82 ASN A C 1
ATOM 646 O O . ASN A 1 82 ? 11.604 12.842 2.913 1.00 95.62 82 ASN A O 1
ATOM 650 N N . LEU A 1 83 ? 11.444 10.608 2.896 1.00 94.56 83 LEU A N 1
ATOM 651 C CA . LEU A 1 83 ? 10.133 10.564 2.245 1.00 94.56 83 LEU A CA 1
ATOM 652 C C . LEU A 1 83 ? 9.076 11.379 3.003 1.00 94.56 83 LEU A C 1
ATOM 654 O O . LEU A 1 83 ? 8.164 11.919 2.388 1.00 94.56 83 LEU A O 1
ATOM 658 N N . ILE A 1 84 ? 9.212 11.504 4.326 1.00 95.38 84 ILE A N 1
ATOM 659 C CA . ILE A 1 84 ? 8.302 12.302 5.154 1.00 95.38 84 ILE A CA 1
ATOM 660 C C . ILE A 1 84 ? 8.353 13.805 4.838 1.00 95.38 84 ILE A C 1
ATOM 662 O O . ILE A 1 84 ? 7.434 14.530 5.200 1.00 95.38 84 ILE A O 1
ATOM 666 N N . GLN A 1 85 ? 9.399 14.282 4.156 1.00 96.75 85 GLN A N 1
ATOM 667 C CA . GLN A 1 85 ? 9.507 15.671 3.702 1.00 96.75 85 GLN A CA 1
ATOM 668 C C . GLN A 1 85 ? 8.632 15.948 2.470 1.00 96.75 85 GLN A C 1
ATOM 670 O O . GLN A 1 85 ? 8.329 17.106 2.187 1.00 96.75 85 GLN A O 1
ATOM 675 N N . ASP A 1 86 ? 8.207 14.909 1.739 1.00 98.00 86 ASP A N 1
ATOM 676 C CA . ASP A 1 86 ? 7.260 15.070 0.640 1.00 98.00 86 ASP A CA 1
ATOM 677 C C . ASP A 1 86 ? 5.889 15.508 1.188 1.00 98.00 86 ASP A C 1
ATOM 679 O O . ASP A 1 86 ? 5.322 14.818 2.041 1.00 98.00 86 ASP A O 1
ATOM 683 N N . PRO A 1 87 ? 5.295 16.606 0.683 1.00 97.94 87 PRO A N 1
ATOM 684 C CA . PRO A 1 87 ? 4.020 17.098 1.193 1.00 97.94 87 PRO A CA 1
ATOM 685 C C . PRO A 1 87 ? 2.870 16.087 1.106 1.00 97.94 87 PRO A C 1
ATOM 687 O O . PRO A 1 87 ? 1.991 16.096 1.965 1.00 97.94 87 PRO A O 1
ATOM 690 N N . THR A 1 88 ? 2.846 15.205 0.102 1.00 96.62 88 THR A N 1
ATOM 691 C CA . THR A 1 88 ? 1.769 14.211 -0.051 1.00 96.62 88 THR A CA 1
ATOM 692 C C . THR A 1 88 ? 1.852 13.158 1.047 1.00 96.62 88 THR A C 1
ATOM 694 O O .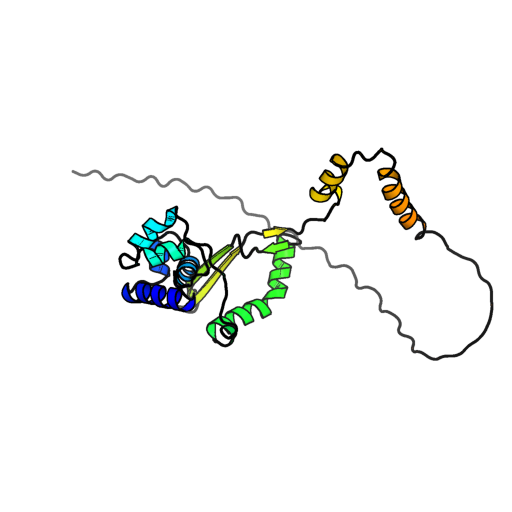 THR A 1 88 ? 0.836 12.803 1.649 1.00 96.62 88 THR A O 1
ATOM 697 N N . VAL A 1 89 ? 3.063 12.677 1.336 1.00 97.31 89 VAL A N 1
ATOM 698 C CA . VAL A 1 89 ? 3.307 11.689 2.396 1.00 97.31 89 VAL A CA 1
ATOM 699 C C . VAL A 1 89 ? 3.167 12.322 3.779 1.00 97.31 89 VAL A C 1
ATOM 701 O O . VAL A 1 89 ? 2.538 11.728 4.656 1.00 97.31 89 VAL A O 1
ATOM 704 N N . TYR A 1 90 ? 3.662 13.548 3.960 1.00 97.88 90 TYR A N 1
ATOM 705 C CA . TYR A 1 90 ? 3.533 14.288 5.213 1.00 97.88 90 TYR A CA 1
ATOM 706 C C . TYR A 1 90 ? 2.071 14.444 5.640 1.00 97.88 90 TYR A C 1
ATOM 708 O O . TYR A 1 90 ? 1.743 14.202 6.796 1.00 97.88 90 TYR A O 1
ATOM 716 N N . ARG A 1 91 ? 1.164 14.783 4.712 1.00 98.00 91 ARG A N 1
ATOM 717 C CA . ARG A 1 91 ? -0.269 14.936 5.029 1.00 98.00 91 ARG A CA 1
ATOM 718 C C . ARG A 1 91 ? -0.937 13.628 5.434 1.00 98.00 91 ARG A C 1
ATOM 720 O O . ARG A 1 91 ? -1.826 13.648 6.280 1.00 98.00 91 ARG A O 1
ATOM 727 N N . LEU A 1 92 ? -0.510 12.498 4.868 1.00 96.62 92 LEU A N 1
ATOM 728 C CA . LEU A 1 92 ? -0.997 11.191 5.310 1.00 96.62 92 LEU A CA 1
ATOM 729 C C . LEU A 1 92 ? -0.536 10.893 6.743 1.00 96.62 92 LEU A C 1
ATOM 731 O O . LEU A 1 92 ? -1.338 10.442 7.555 1.00 96.62 92 LEU A O 1
ATOM 735 N N . ASN A 1 93 ? 0.724 11.193 7.067 1.00 96.56 93 ASN A N 1
ATOM 736 C CA . ASN A 1 93 ? 1.245 11.047 8.424 1.00 96.56 93 ASN A CA 1
ATOM 737 C C . ASN A 1 93 ? 0.546 11.990 9.417 1.00 96.56 93 ASN A C 1
ATOM 739 O O . ASN A 1 93 ? 0.131 11.556 10.483 1.00 96.56 93 ASN A O 1
ATOM 743 N N . GLU A 1 94 ? 0.358 13.259 9.054 1.00 97.38 94 GLU A N 1
ATOM 744 C CA . GLU A 1 94 ? -0.364 14.249 9.863 1.00 97.38 94 GLU A CA 1
ATOM 745 C C . GLU A 1 94 ? -1.797 13.791 10.164 1.00 97.38 94 GLU A C 1
ATOM 747 O O . GLU A 1 94 ? -2.233 13.862 11.309 1.00 97.38 94 GLU A O 1
ATOM 752 N N . ALA A 1 95 ? -2.508 13.248 9.169 1.00 96.75 95 ALA A N 1
ATOM 753 C CA . ALA A 1 95 ? -3.840 12.688 9.376 1.00 96.75 95 ALA A CA 1
ATOM 754 C C . ALA A 1 95 ? -3.823 11.511 10.366 1.00 96.75 95 ALA A C 1
ATOM 756 O O . ALA A 1 95 ? -4.652 11.470 11.272 1.00 96.75 95 ALA A O 1
ATOM 757 N N . VAL A 1 96 ? -2.872 10.578 10.235 1.00 96.19 96 VAL A N 1
ATOM 758 C CA . VAL A 1 96 ? -2.725 9.451 11.175 1.00 96.19 96 VAL A CA 1
ATOM 759 C C . VAL A 1 96 ? -2.436 9.946 12.591 1.00 96.19 96 VAL A C 1
ATOM 761 O O . VAL A 1 96 ? -3.031 9.442 13.536 1.00 96.19 96 VAL A O 1
ATOM 764 N N . MET A 1 97 ? -1.572 10.949 12.746 1.00 96.50 97 MET A N 1
ATOM 765 C CA . MET A 1 97 ? -1.223 11.491 14.060 1.00 96.50 97 MET A CA 1
ATOM 766 C C . MET A 1 97 ? -2.379 12.268 14.699 1.00 96.50 97 MET A C 1
ATOM 768 O O . MET A 1 97 ? -2.619 12.111 15.890 1.00 96.50 97 MET A O 1
ATOM 772 N N . HIS A 1 98 ? -3.129 13.063 13.930 1.00 97.69 98 HIS A N 1
ATOM 773 C CA . HIS A 1 98 ? -4.280 13.807 14.453 1.00 97.69 98 HIS A CA 1
ATOM 774 C C . HIS A 1 98 ? -5.470 12.911 14.806 1.00 97.69 98 HIS A C 1
ATOM 776 O O . HIS A 1 98 ? -6.150 13.171 15.793 1.00 97.69 98 HIS A O 1
ATOM 782 N N . PHE A 1 99 ? -5.745 11.873 14.011 1.00 97.81 99 PHE A N 1
ATOM 783 C CA . PHE A 1 99 ? -6.871 10.966 14.260 1.00 97.81 99 PHE A CA 1
ATOM 784 C C . PHE A 1 99 ? -6.490 9.737 15.093 1.00 97.81 99 PHE A C 1
ATOM 786 O O . PHE A 1 99 ? -7.360 8.926 15.398 1.00 97.81 99 PHE A O 1
ATOM 793 N N . GLY A 1 100 ? -5.213 9.573 15.447 1.00 97.38 100 GLY A N 1
ATOM 794 C CA . GLY A 1 100 ? -4.677 8.339 16.020 1.00 97.38 100 GLY A CA 1
ATOM 795 C C . GLY A 1 100 ? -5.347 7.924 17.327 1.00 97.38 100 GLY A C 1
ATOM 796 O O . GLY A 1 100 ? -5.750 6.770 17.454 1.00 97.38 100 GLY A O 1
ATOM 797 N N . GLU A 1 101 ? -5.515 8.860 18.266 1.00 97.94 101 GLU A N 1
ATOM 798 C CA . GLU A 1 101 ? -6.178 8.591 19.550 1.00 97.94 101 GLU A CA 1
ATOM 799 C C . GLU A 1 101 ? -7.644 8.198 19.344 1.00 97.94 101 GLU A C 1
ATOM 801 O O . GLU A 1 101 ? -8.061 7.141 19.808 1.00 97.94 101 GLU A O 1
ATOM 806 N N . SER A 1 102 ? -8.396 8.960 18.544 1.00 98.38 102 SER A N 1
ATOM 807 C CA . SER A 1 102 ? -9.805 8.656 18.264 1.00 98.38 102 SER A CA 1
ATOM 808 C C . SER A 1 102 ? -9.990 7.324 17.528 1.00 98.38 102 SER A C 1
ATOM 810 O O . SER A 1 102 ? -10.893 6.561 17.851 1.00 98.38 102 SER A O 1
ATOM 812 N N . ILE A 1 103 ? -9.134 7.007 16.548 1.00 98.00 103 ILE A N 1
ATOM 813 C CA . ILE A 1 103 ? -9.177 5.715 15.844 1.00 98.00 103 ILE A CA 1
ATOM 814 C C . ILE A 1 103 ? -8.860 4.571 16.813 1.00 98.00 103 ILE A C 1
ATOM 816 O O . ILE A 1 103 ? -9.536 3.546 16.777 1.00 98.00 103 ILE A O 1
ATOM 820 N N . LYS A 1 104 ? -7.858 4.737 17.687 1.00 98.00 104 LYS A N 1
ATOM 821 C CA . LYS A 1 104 ? -7.513 3.747 18.716 1.00 98.00 104 LYS A CA 1
ATOM 822 C C . LYS A 1 104 ? -8.687 3.503 19.664 1.00 98.00 104 LYS A C 1
ATOM 824 O O . LYS A 1 104 ? -8.993 2.348 19.943 1.00 98.00 104 LYS A O 1
ATOM 829 N N . GLU A 1 105 ? -9.331 4.562 20.147 1.00 98.50 105 GLU A N 1
ATOM 830 C CA . GLU A 1 105 ? -10.496 4.462 21.031 1.00 98.50 105 GLU A CA 1
ATOM 831 C C . GLU A 1 105 ? -11.649 3.719 20.354 1.00 98.50 105 GLU A C 1
ATOM 833 O O . GLU A 1 105 ? -12.135 2.742 20.912 1.00 98.50 105 GLU A O 1
ATOM 838 N N . ILE A 1 106 ? -12.007 4.084 19.118 1.00 98.50 106 ILE A N 1
ATOM 839 C CA . ILE A 1 106 ? -13.070 3.405 18.357 1.00 98.50 106 ILE A CA 1
ATOM 840 C C . ILE A 1 106 ? -12.742 1.920 18.140 1.00 98.50 106 ILE A C 1
ATOM 842 O O . ILE A 1 106 ? -13.606 1.065 18.322 1.00 98.50 106 ILE A O 1
ATOM 846 N N . ILE A 1 107 ? -11.493 1.582 17.791 1.00 98.38 107 ILE A N 1
ATOM 847 C CA . ILE A 1 107 ? -11.074 0.177 17.660 1.00 98.38 107 ILE A CA 1
ATOM 848 C C . ILE A 1 107 ? -11.257 -0.563 18.991 1.00 98.38 107 ILE A C 1
ATOM 850 O O . ILE A 1 107 ? -11.770 -1.679 19.006 1.00 98.38 107 ILE A O 1
ATOM 854 N N . ASN A 1 108 ? -10.879 0.052 20.108 1.00 98.31 108 ASN A N 1
ATOM 855 C CA . ASN A 1 108 ? -11.029 -0.561 21.423 1.00 98.31 108 ASN A CA 1
ATOM 856 C C . ASN A 1 108 ? -12.503 -0.719 21.834 1.00 98.31 108 ASN A C 1
ATOM 858 O O . ASN A 1 108 ? -12.854 -1.737 22.427 1.00 98.31 108 ASN A O 1
ATOM 862 N N . GLU A 1 109 ? -13.363 0.249 21.513 1.00 98.50 109 GLU A N 1
ATOM 863 C CA . GLU A 1 109 ? -14.806 0.180 21.773 1.00 98.50 109 GLU A CA 1
ATOM 864 C C . GLU A 1 109 ? -15.487 -0.931 20.962 1.00 98.50 109 GLU A C 1
ATOM 866 O O . GLU A 1 109 ? -16.335 -1.653 21.488 1.00 98.50 109 GLU A O 1
ATOM 871 N N . GLU A 1 110 ? -15.126 -1.076 19.684 1.00 98.25 110 GLU A N 1
ATOM 872 C CA . GLU A 1 110 ? -15.789 -2.012 18.771 1.00 98.25 110 GLU A CA 1
ATOM 873 C C . GLU A 1 110 ? -15.198 -3.432 18.805 1.00 98.25 110 GLU A C 1
ATOM 875 O O . GLU A 1 110 ? -15.936 -4.402 18.612 1.00 98.25 110 GLU A O 1
ATOM 880 N N . PHE A 1 111 ? -13.891 -3.573 19.047 1.00 97.94 111 PHE A N 1
ATOM 881 C CA . PHE A 1 111 ? -13.167 -4.848 18.939 1.00 97.94 111 PHE A CA 1
ATOM 882 C C . PHE A 1 111 ? -12.506 -5.306 20.249 1.00 97.94 111 PHE A C 1
ATOM 884 O O . PHE A 1 111 ? -12.288 -6.506 20.418 1.00 97.94 111 PHE A O 1
ATOM 891 N N . GLY A 1 112 ? -12.219 -4.389 21.179 1.00 97.62 112 GLY A N 1
ATOM 892 C CA . GLY A 1 112 ? -11.479 -4.654 22.417 1.00 97.62 112 GLY A CA 1
ATOM 893 C C . GLY A 1 112 ? -9.978 -4.363 22.310 1.00 97.62 112 GLY A C 1
ATOM 894 O O . GLY A 1 112 ? -9.503 -3.796 21.324 1.00 97.62 112 GLY A O 1
ATOM 895 N N . ASP A 1 113 ? -9.204 -4.774 23.318 1.00 98.00 113 ASP A N 1
ATOM 896 C CA . ASP A 1 113 ? -7.757 -4.529 23.365 1.00 98.00 113 ASP A CA 1
ATOM 897 C C . ASP A 1 113 ? -6.988 -5.328 22.296 1.00 98.00 113 ASP A C 1
ATOM 899 O O . ASP A 1 113 ? -6.868 -6.554 22.357 1.00 98.00 113 ASP A O 1
ATOM 903 N N . GLY A 1 114 ? -6.455 -4.618 21.302 1.00 97.44 114 GLY A N 1
ATOM 904 C CA . GLY A 1 114 ? -5.732 -5.208 20.183 1.00 97.44 114 GLY A CA 1
ATOM 905 C C . GLY A 1 114 ? -5.240 -4.175 19.174 1.00 97.44 114 GLY A C 1
ATOM 906 O O . GLY A 1 114 ? -5.183 -2.975 19.449 1.00 97.44 114 GLY A O 1
ATOM 907 N N . ILE A 1 115 ? -4.870 -4.648 17.982 1.00 98.12 115 ILE A N 1
ATOM 908 C CA . ILE A 1 115 ? -4.362 -3.810 16.887 1.00 98.12 115 ILE A CA 1
ATOM 909 C C . ILE A 1 115 ? -4.959 -4.196 15.530 1.00 98.12 115 ILE A C 1
ATOM 911 O O . ILE A 1 115 ? -5.315 -5.349 15.286 1.00 98.12 115 ILE A O 1
ATOM 915 N N . MET A 1 116 ? -4.984 -3.239 14.602 1.00 98.12 116 MET A N 1
ATOM 916 C CA . MET A 1 116 ? -5.166 -3.513 13.175 1.00 98.12 116 MET A CA 1
ATOM 917 C C . MET A 1 116 ? -3.823 -3.946 12.564 1.00 98.12 116 MET A C 1
ATOM 919 O O . MET A 1 116 ? -2.845 -3.198 12.602 1.00 98.12 116 MET A O 1
ATOM 923 N N . SER A 1 117 ? -3.758 -5.150 11.993 1.00 97.88 117 SER A N 1
ATOM 924 C CA . SER A 1 117 ? -2.545 -5.683 11.365 1.00 97.88 117 SER A CA 1
ATOM 925 C C . SER A 1 117 ? -2.120 -4.867 10.142 1.00 97.88 117 SER A C 1
ATOM 927 O O . SER A 1 117 ? -2.952 -4.504 9.318 1.00 97.88 117 SER A O 1
ATOM 929 N N . ALA A 1 118 ? -0.809 -4.677 9.965 1.00 96.81 118 ALA A N 1
ATOM 930 C CA . ALA A 1 118 ? -0.206 -4.151 8.734 1.00 96.81 118 ALA A CA 1
ATOM 931 C C . ALA A 1 118 ? 0.387 -5.255 7.824 1.00 96.81 118 ALA A C 1
ATOM 933 O O . ALA A 1 118 ? 1.100 -4.954 6.865 1.00 96.81 118 ALA A O 1
ATOM 934 N N . ILE A 1 119 ? 0.132 -6.537 8.134 1.00 95.81 119 ILE A N 1
ATOM 935 C CA . ILE A 1 119 ? 0.622 -7.700 7.372 1.00 95.81 119 ILE A CA 1
ATOM 936 C C . ILE A 1 119 ? -0.528 -8.395 6.644 1.00 95.81 119 ILE A C 1
ATOM 938 O O . ILE A 1 119 ? -0.478 -8.535 5.421 1.00 95.81 119 ILE A O 1
ATOM 942 N N . ASP A 1 120 ? -1.558 -8.808 7.385 1.00 96.81 120 ASP A N 1
ATOM 943 C CA . ASP A 1 120 ? -2.836 -9.236 6.810 1.00 96.81 120 ASP A CA 1
ATOM 944 C C . ASP A 1 120 ? -3.674 -7.980 6.564 1.00 96.81 120 ASP A C 1
ATOM 946 O O . ASP A 1 120 ? -4.466 -7.552 7.407 1.00 96.81 120 ASP A O 1
ATOM 950 N N . PHE A 1 121 ? -3.323 -7.303 5.469 1.00 97.69 121 PHE A N 1
ATOM 951 C CA . PHE A 1 121 ? -3.685 -5.918 5.215 1.00 97.69 121 PHE A CA 1
ATOM 952 C C . PHE A 1 121 ? -3.868 -5.639 3.726 1.00 97.69 121 PHE A C 1
ATOM 954 O O . PHE A 1 121 ? -3.018 -5.975 2.892 1.00 97.69 121 PHE A O 1
ATOM 961 N N . TYR A 1 122 ? -4.945 -4.936 3.403 1.00 97.69 122 TYR A N 1
ATOM 962 C CA . TYR A 1 122 ? -5.258 -4.436 2.078 1.00 97.69 122 TYR A CA 1
ATOM 963 C C . TYR A 1 122 ? -5.233 -2.910 2.082 1.00 97.69 122 TYR A C 1
ATOM 965 O O . TYR A 1 122 ? -5.715 -2.244 2.995 1.00 97.69 122 TYR A O 1
ATOM 973 N N . CYS A 1 123 ? -4.670 -2.346 1.015 1.00 98.44 123 CYS A N 1
ATOM 974 C CA . CYS A 1 123 ? -4.619 -0.906 0.811 1.00 98.44 123 CYS A CA 1
ATOM 975 C C . CYS A 1 123 ? -5.015 -0.566 -0.622 1.00 98.44 123 CYS A C 1
ATOM 977 O O . CYS A 1 123 ? -4.591 -1.239 -1.570 1.00 98.44 123 CYS A O 1
ATOM 979 N N . SER A 1 124 ? -5.820 0.477 -0.790 1.00 98.38 124 SER A N 1
ATOM 980 C CA . SER A 1 124 ? -6.174 1.022 -2.099 1.00 98.38 124 SER A CA 1
ATOM 981 C C . SER A 1 124 ? -6.350 2.536 -2.043 1.00 98.38 124 SER A C 1
ATOM 983 O O . SER A 1 124 ? -6.668 3.102 -0.996 1.00 98.38 124 SER A O 1
ATOM 985 N N . VAL A 1 125 ? -6.126 3.190 -3.185 1.00 98.44 125 VAL A N 1
ATOM 986 C CA . VAL A 1 125 ? -6.326 4.636 -3.344 1.00 98.44 125 VAL A CA 1
ATOM 987 C C . VAL A 1 125 ? -7.288 4.891 -4.494 1.00 98.44 125 VAL A C 1
ATOM 989 O O . VAL A 1 125 ? -7.016 4.508 -5.632 1.00 98.44 125 VAL A O 1
ATOM 992 N N . ASN A 1 126 ? -8.403 5.563 -4.230 1.00 97.56 126 ASN A N 1
ATOM 993 C CA . ASN A 1 126 ? -9.422 5.850 -5.233 1.00 97.56 126 ASN A CA 1
ATOM 994 C C . ASN A 1 126 ? -9.719 7.344 -5.329 1.00 97.56 126 ASN A C 1
ATOM 996 O O . ASN A 1 126 ? -9.674 8.082 -4.348 1.00 97.56 126 ASN A O 1
ATOM 1000 N N . LYS A 1 127 ? -10.053 7.780 -6.543 1.00 96.94 127 LYS A N 1
ATOM 1001 C CA . LYS A 1 127 ? -10.559 9.121 -6.817 1.00 96.94 127 LYS A CA 1
ATOM 1002 C C . LYS A 1 127 ? -12.083 9.078 -6.801 1.00 96.94 127 LYS A C 1
ATOM 1004 O O . LYS A 1 127 ? -12.671 8.303 -7.553 1.00 96.94 127 LYS A O 1
ATOM 1009 N N . VAL A 1 128 ? -12.708 9.919 -5.985 1.00 96.69 128 VAL A N 1
ATOM 1010 C CA . VAL A 1 128 ? -14.171 10.068 -5.919 1.00 96.69 128 VAL A CA 1
ATOM 1011 C C . VAL A 1 128 ? -14.563 11.538 -6.045 1.00 96.69 128 VAL A C 1
ATOM 1013 O O . VAL A 1 128 ? -13.723 12.426 -5.897 1.00 96.69 128 VAL A O 1
ATOM 1016 N N . LYS A 1 129 ? -15.839 11.805 -6.329 1.00 97.06 129 LYS A N 1
ATOM 1017 C CA . LYS A 1 129 ? -16.400 13.160 -6.321 1.00 97.06 129 LYS A CA 1
ATOM 1018 C C . LYS A 1 129 ? -17.066 13.434 -4.977 1.00 97.06 129 LYS A C 1
ATOM 1020 O O . LYS A 1 129 ? -17.883 12.637 -4.527 1.00 97.06 129 LYS A O 1
ATOM 1025 N N . GLY A 1 130 ? -16.684 14.534 -4.335 1.00 94.19 130 GLY A N 1
ATOM 1026 C CA . GLY A 1 130 ? -17.351 15.038 -3.139 1.00 94.19 130 GLY A CA 1
ATOM 1027 C C . GLY A 1 130 ? -18.736 15.600 -3.452 1.00 94.19 130 GLY A C 1
ATOM 1028 O O . GLY A 1 130 ? -19.078 15.837 -4.612 1.00 94.19 130 GLY A O 1
ATOM 1029 N N . VAL A 1 131 ? -19.522 15.852 -2.404 1.00 95.06 131 VAL A N 1
ATOM 1030 C CA . VAL A 1 131 ? -20.839 16.511 -2.517 1.00 95.06 131 VAL A CA 1
ATOM 1031 C C . VAL A 1 131 ? -20.748 17.913 -3.129 1.00 95.06 131 VAL A C 1
ATOM 1033 O O . VAL A 1 131 ? -21.692 18.386 -3.748 1.00 95.06 131 VAL A O 1
ATOM 1036 N N . ASP A 1 132 ? -19.588 18.552 -3.005 1.00 95.12 132 ASP A N 1
ATOM 1037 C CA . ASP A 1 132 ? -19.233 19.842 -3.595 1.00 95.12 132 ASP A CA 1
ATOM 1038 C C . ASP A 1 132 ? -18.734 19.734 -5.052 1.00 95.12 132 ASP A C 1
ATOM 1040 O O . ASP A 1 132 ? -18.296 20.722 -5.637 1.00 95.12 132 ASP A O 1
ATOM 1044 N N . GLY A 1 133 ? -18.751 18.532 -5.640 1.00 95.69 133 GLY A N 1
ATOM 1045 C CA . GLY A 1 133 ? -18.274 18.252 -6.997 1.00 95.69 133 GLY A CA 1
ATOM 1046 C C . GLY A 1 133 ? -16.747 18.201 -7.144 1.00 95.69 133 GLY A C 1
ATOM 1047 O O . GLY A 1 133 ? -16.243 17.895 -8.234 1.00 95.69 133 GLY A O 1
ATOM 1048 N N . LYS A 1 134 ? -15.991 18.460 -6.069 1.00 96.62 134 LYS A N 1
ATOM 1049 C CA . LYS A 1 134 ? -14.524 18.445 -6.093 1.00 96.62 134 LYS A CA 1
ATOM 1050 C C . LYS A 1 134 ? -13.986 17.024 -6.018 1.00 96.62 134 LYS A C 1
ATOM 1052 O O . LYS A 1 134 ? -14.637 16.100 -5.530 1.00 96.62 134 LYS A O 1
ATOM 1057 N N . ASP A 1 135 ? -12.777 16.850 -6.536 1.00 97.88 135 ASP A N 1
ATOM 1058 C CA . ASP A 1 135 ? -12.074 15.579 -6.439 1.00 97.88 135 ASP A CA 1
ATOM 1059 C C . ASP A 1 135 ? -11.654 15.315 -4.993 1.00 97.88 135 ASP A C 1
ATOM 1061 O O . ASP A 1 135 ? -11.093 16.182 -4.325 1.00 97.88 135 ASP A O 1
ATOM 1065 N N . ARG A 1 136 ? -11.906 14.096 -4.524 1.00 97.44 136 ARG A N 1
ATOM 1066 C CA . ARG A 1 136 ? -11.454 13.599 -3.228 1.00 97.44 136 ARG A CA 1
ATOM 1067 C C . ARG A 1 136 ? -10.626 12.339 -3.426 1.00 97.44 136 ARG A C 1
ATOM 1069 O O . ARG A 1 136 ? -10.933 11.513 -4.289 1.00 97.44 136 ARG A O 1
ATOM 1076 N N . VAL A 1 137 ? -9.590 12.201 -2.609 1.00 97.62 137 VAL A N 1
ATOM 1077 C CA . VAL A 1 137 ? -8.779 10.986 -2.521 1.00 97.62 137 VAL A CA 1
ATOM 1078 C C . VAL A 1 137 ? -9.315 10.156 -1.364 1.00 97.62 137 VAL A C 1
ATOM 1080 O O . VAL A 1 137 ? -9.401 10.642 -0.240 1.00 97.62 137 VAL A O 1
ATOM 1083 N N . VAL A 1 138 ? -9.697 8.917 -1.650 1.00 97.69 138 VAL A N 1
ATOM 1084 C CA . VAL A 1 138 ? -10.104 7.930 -0.651 1.00 97.69 138 VAL A CA 1
ATOM 1085 C C . VAL A 1 138 ? -8.968 6.939 -0.505 1.00 97.69 138 VAL A C 1
ATOM 1087 O O . VAL A 1 138 ? -8.612 6.262 -1.470 1.00 97.69 138 VAL A O 1
ATOM 1090 N N . VAL A 1 139 ? -8.402 6.871 0.694 1.00 98.19 139 VAL A N 1
ATOM 1091 C CA . VAL A 1 139 ? -7.448 5.834 1.080 1.00 98.19 139 VAL A CA 1
ATOM 1092 C C . VAL A 1 139 ? -8.212 4.824 1.922 1.00 98.19 139 VAL A C 1
ATOM 1094 O O . VAL A 1 139 ? -8.788 5.193 2.940 1.00 98.19 139 VAL A O 1
ATOM 1097 N N . THR A 1 140 ? -8.237 3.569 1.482 1.00 98.25 140 THR A N 1
ATOM 1098 C CA . THR A 1 140 ? -8.839 2.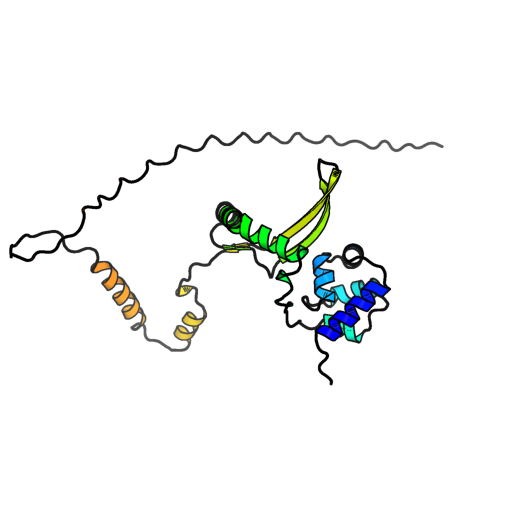474 2.252 1.00 98.25 140 THR A CA 1
ATOM 1099 C C . THR A 1 140 ? -7.724 1.660 2.883 1.00 98.25 140 THR A C 1
ATOM 1101 O O . THR A 1 140 ? -6.850 1.179 2.157 1.00 98.25 140 THR A O 1
ATOM 1104 N N . LEU A 1 141 ? -7.766 1.523 4.207 1.00 98.12 141 LEU A N 1
ATOM 1105 C CA . LEU A 1 141 ? -6.884 0.683 5.010 1.00 98.12 141 LEU A CA 1
ATOM 1106 C C . LEU A 1 141 ? -7.762 -0.400 5.642 1.00 98.12 141 LEU A C 1
ATOM 1108 O O . LEU A 1 141 ? -8.621 -0.084 6.458 1.00 98.12 141 LEU A O 1
ATOM 1112 N N . ASP A 1 142 ? -7.592 -1.643 5.209 1.00 98.31 142 ASP A N 1
ATOM 1113 C CA . ASP A 1 142 ? -8.410 -2.780 5.637 1.00 98.31 142 ASP A CA 1
ATOM 1114 C C . ASP A 1 142 ? -7.478 -3.853 6.196 1.00 98.31 142 ASP A C 1
ATOM 1116 O O . ASP A 1 142 ? -6.782 -4.541 5.446 1.00 98.31 142 ASP A O 1
ATOM 1120 N N . GLY A 1 143 ? -7.382 -3.907 7.523 1.00 98.25 143 GLY A N 1
ATOM 1121 C CA . GLY A 1 143 ? -6.471 -4.789 8.238 1.00 98.25 143 GLY A CA 1
ATOM 1122 C C . GLY A 1 143 ? -7.196 -5.736 9.170 1.00 98.25 143 GLY A C 1
ATOM 1123 O O . GLY A 1 143 ? -8.148 -5.362 9.851 1.00 98.25 143 GLY A O 1
ATOM 1124 N N . LYS A 1 144 ? -6.685 -6.962 9.261 1.00 98.31 144 LYS A N 1
ATOM 1125 C CA . LYS A 1 144 ? -7.174 -7.942 10.226 1.00 98.31 144 LYS A CA 1
ATOM 1126 C C . LYS A 1 144 ? -6.952 -7.453 11.659 1.00 98.31 144 LYS A C 1
ATOM 1128 O O . LYS A 1 144 ? -5.836 -7.073 12.013 1.00 98.31 144 LYS A O 1
ATOM 1133 N N . TYR A 1 145 ? -7.989 -7.527 12.488 1.00 98.31 145 TYR A N 1
ATOM 1134 C CA . TYR A 1 145 ? -7.878 -7.280 13.924 1.00 98.31 145 TYR A CA 1
ATOM 1135 C C . TYR A 1 145 ? -7.128 -8.421 14.629 1.00 98.31 145 TYR A C 1
ATOM 1137 O O . TYR A 1 145 ? -7.388 -9.601 14.372 1.00 98.31 145 TYR A O 1
ATOM 1145 N N . LEU A 1 146 ? -6.193 -8.060 15.508 1.00 98.00 146 LEU A N 1
ATOM 1146 C CA . LEU A 1 146 ? -5.388 -8.972 16.315 1.00 98.00 146 LEU A CA 1
ATOM 1147 C C . LEU A 1 146 ? -5.545 -8.596 17.799 1.00 98.00 146 LEU A C 1
ATOM 1149 O O . LEU A 1 146 ? -5.009 -7.558 18.196 1.00 98.00 146 LEU A O 1
ATOM 1153 N N . PRO A 1 147 ? -6.262 -9.397 18.609 1.00 97.56 147 PRO A N 1
ATOM 1154 C CA . PRO A 1 147 ? -6.416 -9.128 20.036 1.00 97.56 147 PRO A CA 1
ATOM 1155 C C . PRO A 1 147 ? -5.113 -9.390 20.798 1.00 97.56 147 PRO A C 1
ATOM 1157 O O . PRO A 1 147 ? -4.353 -10.303 20.452 1.00 97.56 147 PRO A O 1
ATOM 1160 N N . HIS A 1 148 ? -4.878 -8.636 21.871 1.00 95.38 148 HIS A N 1
ATOM 1161 C CA . HIS A 1 148 ? -3.851 -8.996 22.843 1.00 95.38 148 HIS A CA 1
ATOM 1162 C C . HIS A 1 148 ? -4.261 -10.278 23.574 1.00 95.38 148 HIS A C 1
ATOM 1164 O O . HIS A 1 148 ? -5.412 -10.464 23.963 1.00 95.38 148 HIS A O 1
ATOM 1170 N N . THR A 1 149 ? -3.310 -11.197 23.721 1.00 93.31 149 THR A N 1
ATOM 1171 C CA . THR A 1 149 ? -3.524 -12.457 24.440 1.00 93.31 149 THR A CA 1
ATOM 1172 C C . THR A 1 149 ? -3.012 -12.307 25.863 1.00 93.31 149 THR A C 1
ATOM 1174 O O . THR A 1 149 ? -1.877 -11.873 26.067 1.00 93.31 149 THR A O 1
ATOM 1177 N N . GLU A 1 150 ? -3.839 -12.678 26.840 1.00 93.38 150 GLU A N 1
ATOM 1178 C CA . GLU A 1 150 ? -3.400 -12.816 28.226 1.00 93.38 150 GLU A CA 1
ATOM 1179 C C . GLU A 1 150 ? -2.330 -13.913 28.303 1.00 93.38 150 GLU A C 1
ATOM 1181 O O . GLU A 1 150 ? -2.546 -15.044 27.872 1.00 93.38 150 GLU A O 1
ATOM 1186 N N . GLN A 1 151 ? -1.147 -13.568 28.810 1.00 92.06 151 GLN A N 1
ATOM 1187 C CA . GLN A 1 151 ? 0.001 -14.470 28.819 1.00 92.06 151 GLN A CA 1
ATOM 1188 C C . GLN A 1 151 ? -0.075 -15.426 30.009 1.00 92.06 151 GLN A C 1
ATOM 1190 O O . GLN A 1 151 ? 0.506 -15.174 31.063 1.00 92.06 151 GLN A O 1
ATOM 1195 N N . LYS A 1 152 ? -0.797 -16.532 29.837 1.00 91.06 152 LYS A N 1
ATOM 1196 C CA . LYS A 1 152 ? -0.853 -17.604 30.831 1.00 91.06 152 LYS A CA 1
ATOM 1197 C C . LYS A 1 152 ? 0.308 -18.570 30.627 1.00 91.06 152 LYS A C 1
ATOM 1199 O O . LYS A 1 152 ? 0.520 -19.072 29.526 1.00 91.06 152 LYS A O 1
ATOM 1204 N N . SER A 1 153 ? 1.049 -18.859 31.695 1.00 86.69 153 SER A N 1
ATOM 1205 C CA . SER A 1 153 ? 2.209 -19.762 31.643 1.00 86.69 153 SER A CA 1
ATOM 1206 C C . SER A 1 153 ? 1.850 -21.171 31.157 1.00 86.69 153 SER A C 1
ATOM 1208 O O . SER A 1 153 ? 2.662 -21.809 30.497 1.00 86.69 153 SER A O 1
ATOM 1210 N N . GLU A 1 154 ? 0.633 -21.638 31.444 1.00 85.94 154 GLU A N 1
ATOM 1211 C CA . GLU A 1 154 ? 0.095 -22.924 30.971 1.00 85.94 154 GLU A CA 1
ATOM 1212 C C . GLU A 1 154 ? -0.091 -22.984 29.445 1.00 85.94 154 GLU A C 1
ATOM 1214 O O . GLU A 1 154 ? 0.104 -24.041 28.848 1.00 85.94 154 GLU A O 1
ATOM 1219 N N . ASP A 1 155 ? -0.369 -21.847 28.800 1.00 87.06 155 ASP A N 1
ATOM 1220 C CA . ASP A 1 155 ? -0.507 -21.739 27.342 1.00 87.06 155 ASP A CA 1
ATOM 1221 C C . ASP A 1 155 ? 0.857 -21.561 26.642 1.00 87.06 155 ASP A C 1
ATOM 1223 O O . ASP A 1 155 ? 0.971 -21.639 25.412 1.00 87.06 155 ASP A O 1
ATOM 1227 N N . MET A 1 156 ? 1.931 -21.330 27.409 1.00 86.88 156 MET A N 1
ATOM 1228 C CA . MET A 1 156 ? 3.280 -21.162 26.880 1.00 86.88 156 MET A CA 1
ATOM 1229 C C . MET A 1 156 ? 3.908 -22.524 26.564 1.00 86.88 156 MET A C 1
ATOM 1231 O O . MET A 1 156 ? 4.635 -23.114 27.365 1.00 86.88 156 MET A O 1
ATOM 1235 N N . VAL A 1 157 ? 3.685 -22.994 25.333 1.00 83.94 157 VAL A N 1
ATOM 1236 C CA . VAL A 1 157 ? 4.157 -24.302 24.836 1.00 83.94 157 VAL A CA 1
ATOM 1237 C C . VAL A 1 157 ? 5.649 -24.537 25.108 1.00 83.94 157 VAL A C 1
ATOM 1239 O O . VAL A 1 157 ? 6.031 -25.627 25.522 1.00 83.94 157 VAL A O 1
ATOM 1242 N N . SER A 1 158 ? 6.498 -23.516 24.960 1.00 84.06 158 SER A N 1
ATOM 1243 C CA . SER A 1 158 ? 7.941 -23.635 25.214 1.00 84.06 158 SER A CA 1
ATOM 1244 C C . SER A 1 158 ? 8.308 -23.965 26.666 1.00 84.06 158 SER A C 1
ATOM 1246 O O . SER A 1 158 ? 9.373 -24.529 26.889 1.00 84.06 158 SER A O 1
ATOM 1248 N N . ILE A 1 159 ? 7.459 -23.622 27.644 1.00 69.81 159 ILE A N 1
ATOM 1249 C CA . ILE A 1 159 ? 7.650 -24.002 29.053 1.00 69.81 159 ILE A CA 1
ATOM 1250 C C . ILE A 1 159 ? 7.167 -25.439 29.275 1.00 69.81 159 ILE A C 1
ATOM 1252 O O . ILE A 1 159 ? 7.887 -26.232 29.874 1.00 69.81 159 ILE A O 1
ATOM 1256 N N . SER A 1 160 ? 5.999 -25.800 28.732 1.00 59.03 160 SER A N 1
ATOM 1257 C CA . SER A 1 160 ? 5.403 -27.135 28.914 1.00 59.03 160 SER A CA 1
ATOM 1258 C C . SER A 1 160 ? 6.271 -28.286 28.383 1.00 59.03 160 SER A C 1
ATOM 1260 O O . SER A 1 160 ? 6.289 -29.372 28.958 1.00 59.03 160 SER A O 1
ATOM 1262 N N . THR A 1 161 ? 7.042 -28.054 27.314 1.00 55.50 161 THR A N 1
ATOM 1263 C CA . THR A 1 161 ? 7.929 -29.077 26.740 1.00 55.50 161 THR A CA 1
ATOM 1264 C C . THR A 1 161 ? 9.138 -29.361 27.637 1.00 55.50 161 THR A C 1
ATOM 1266 O O . THR A 1 161 ? 9.558 -30.509 27.747 1.00 55.50 161 THR A O 1
ATOM 1269 N N . LEU A 1 162 ? 9.655 -28.355 28.355 1.00 53.66 162 LEU A N 1
ATOM 1270 C CA . LEU A 1 162 ? 10.776 -28.537 29.290 1.00 53.66 162 LEU A CA 1
ATOM 1271 C C . LEU A 1 162 ? 10.388 -29.412 30.488 1.00 53.66 162 LEU A C 1
ATOM 1273 O O . LEU A 1 162 ? 11.218 -30.164 30.989 1.00 53.66 162 LEU A O 1
ATOM 1277 N N . SER A 1 163 ? 9.128 -29.346 30.918 1.00 51.94 163 SER A N 1
ATOM 1278 C CA . SER A 1 163 ? 8.584 -30.177 31.997 1.00 51.94 163 SER A CA 1
ATOM 1279 C C . SER A 1 163 ? 8.423 -31.648 31.603 1.00 51.94 163 SER A C 1
ATOM 1281 O O . SER A 1 163 ? 8.429 -32.511 32.472 1.00 51.94 163 SER A O 1
ATOM 1283 N N . ASN A 1 164 ? 8.265 -31.934 30.306 1.00 52.75 164 ASN A N 1
ATOM 1284 C CA . ASN A 1 164 ? 8.091 -33.296 29.796 1.00 52.75 164 ASN A CA 1
ATOM 1285 C C . ASN A 1 164 ? 9.424 -33.968 29.426 1.00 52.75 164 ASN A C 1
ATOM 1287 O O . ASN A 1 164 ? 9.531 -35.187 29.532 1.00 52.75 164 ASN A O 1
ATOM 1291 N N . ASP A 1 165 ? 10.436 -33.194 29.017 1.00 51.28 165 ASP A N 1
ATOM 1292 C CA . ASP A 1 165 ? 11.764 -33.721 28.657 1.00 51.28 165 ASP A CA 1
ATOM 1293 C C . ASP A 1 165 ? 12.709 -33.852 29.864 1.00 51.28 165 ASP A C 1
ATOM 1295 O O . ASP A 1 165 ? 13.620 -34.683 29.870 1.00 51.28 165 ASP A O 1
ATOM 1299 N N . ILE A 1 166 ? 12.489 -33.060 30.914 1.00 50.62 166 ILE A N 1
ATOM 1300 C CA . ILE A 1 166 ? 13.138 -33.238 32.210 1.00 50.62 166 ILE A CA 1
ATOM 1301 C C . ILE A 1 166 ? 12.123 -33.993 33.055 1.00 50.62 166 ILE A C 1
ATOM 1303 O O . ILE A 1 166 ? 11.147 -33.392 33.480 1.00 50.62 166 ILE A O 1
ATOM 1307 N N . GLY A 1 167 ? 12.316 -35.295 33.279 1.00 49.25 167 GLY A N 1
ATOM 1308 C CA . GLY A 1 167 ? 11.500 -36.064 34.223 1.00 49.25 167 GLY A CA 1
ATOM 1309 C C . GLY A 1 167 ? 11.595 -35.458 35.624 1.00 49.25 167 GLY A C 1
ATOM 1310 O O . GLY A 1 167 ? 12.436 -35.860 36.422 1.00 49.25 167 GLY A O 1
ATOM 1311 N N . MET A 1 168 ? 10.790 -34.433 35.891 1.00 45.38 168 MET A N 1
ATOM 1312 C CA . MET A 1 168 ? 10.728 -33.742 37.163 1.00 45.38 168 MET A CA 1
ATOM 1313 C C . MET A 1 168 ? 9.717 -34.477 38.029 1.00 45.38 168 MET A C 1
ATOM 1315 O O . MET A 1 168 ? 8.513 -34.419 37.782 1.00 45.38 168 MET A O 1
ATOM 1319 N N . ASP A 1 169 ? 10.242 -35.171 39.039 1.00 44.72 169 ASP A N 1
ATOM 1320 C CA . ASP A 1 169 ? 9.482 -35.675 40.177 1.00 44.72 169 ASP A CA 1
ATOM 1321 C C . ASP A 1 169 ? 8.503 -34.603 40.687 1.00 44.72 169 ASP A C 1
ATOM 1323 O O . ASP A 1 169 ? 8.827 -33.410 40.731 1.00 44.72 169 ASP A O 1
ATOM 1327 N N . GLU A 1 170 ? 7.319 -35.045 41.120 1.00 50.44 170 GLU A N 1
ATOM 1328 C CA . GLU A 1 170 ? 6.147 -34.246 41.526 1.00 50.44 170 GLU A CA 1
ATOM 1329 C C . GLU A 1 170 ? 6.404 -33.167 42.612 1.00 50.44 170 GLU A C 1
ATOM 1331 O O . GLU A 1 170 ? 5.508 -32.396 42.953 1.00 50.44 170 GLU A O 1
ATOM 1336 N N . ASN A 1 171 ? 7.630 -33.038 43.126 1.00 50.31 171 ASN A N 1
ATOM 1337 C CA . ASN A 1 171 ? 8.016 -32.123 44.201 1.00 50.31 171 ASN A CA 1
ATOM 1338 C C . ASN A 1 171 ? 8.403 -30.698 43.767 1.00 50.31 171 ASN A C 1
ATOM 1340 O O . ASN A 1 171 ? 8.575 -29.844 44.633 1.00 50.31 171 ASN A O 1
ATOM 1344 N N . VAL A 1 172 ? 8.565 -30.399 42.473 1.00 48.94 172 VAL A N 1
ATOM 1345 C CA . VAL A 1 172 ? 8.914 -29.025 42.038 1.00 48.94 172 VAL A CA 1
ATOM 1346 C C . VAL A 1 172 ? 7.664 -28.167 41.813 1.00 48.94 172 VAL A C 1
ATOM 1348 O O . VAL A 1 172 ? 7.693 -26.961 42.048 1.00 48.94 172 VAL A O 1
ATOM 1351 N N . CYS A 1 173 ? 6.535 -28.781 41.439 1.00 44.00 173 CYS A N 1
ATOM 1352 C CA . CYS A 1 173 ? 5.277 -28.069 41.193 1.00 44.00 173 CYS A CA 1
ATOM 1353 C C . CYS A 1 173 ? 4.652 -27.505 42.490 1.00 44.00 173 CYS A C 1
ATOM 1355 O O . CYS A 1 173 ? 4.027 -26.444 42.470 1.00 44.00 173 CYS A O 1
ATOM 1357 N N . SER A 1 174 ? 4.881 -28.156 43.638 1.00 46.22 174 SER A N 1
ATOM 1358 C CA . SER A 1 174 ? 4.427 -27.671 44.950 1.00 46.22 174 SER A CA 1
ATOM 1359 C C . SER A 1 174 ? 5.141 -26.390 45.391 1.00 46.22 174 SER A C 1
ATOM 1361 O O . SER A 1 174 ? 4.489 -25.487 45.906 1.00 46.22 174 SER A O 1
ATOM 1363 N N . ILE A 1 175 ? 6.441 -26.251 45.106 1.00 49.50 175 ILE A N 1
ATOM 1364 C CA . ILE A 1 175 ? 7.249 -25.094 45.532 1.00 49.50 175 ILE A CA 1
ATOM 1365 C C . ILE A 1 175 ? 6.801 -23.805 44.823 1.00 49.50 175 ILE A C 1
ATOM 1367 O O . ILE A 1 175 ? 6.760 -22.737 45.436 1.00 49.50 175 ILE A O 1
ATOM 1371 N N . VAL A 1 176 ? 6.411 -23.895 43.545 1.00 49.81 176 VAL A N 1
ATOM 1372 C CA . VAL A 1 176 ? 5.913 -22.730 42.788 1.00 49.81 176 VAL A CA 1
ATOM 1373 C C . VAL A 1 176 ? 4.532 -22.289 43.286 1.00 49.81 176 VAL A C 1
ATOM 1375 O O . VAL A 1 176 ? 4.272 -21.092 43.398 1.00 49.81 176 VAL A O 1
ATOM 1378 N N . ASN A 1 177 ? 3.669 -23.243 43.652 1.00 46.19 177 ASN A N 1
ATOM 1379 C CA . ASN A 1 177 ? 2.332 -22.958 44.177 1.00 46.19 177 ASN A CA 1
ATOM 1380 C C . ASN A 1 177 ? 2.341 -22.481 45.643 1.00 46.19 177 ASN A C 1
ATOM 1382 O O . ASN A 1 177 ? 1.527 -21.632 46.007 1.00 46.19 177 ASN A O 1
ATOM 1386 N N . GLU A 1 178 ? 3.270 -22.948 46.484 1.00 48.53 178 GLU A N 1
ATOM 1387 C CA . GLU A 1 178 ? 3.428 -22.443 47.858 1.00 48.53 178 GLU A CA 1
ATOM 1388 C C . GLU A 1 178 ? 3.995 -21.018 47.893 1.00 48.53 178 GLU A C 1
ATOM 1390 O O . GLU A 1 178 ? 3.490 -20.182 48.643 1.00 48.53 178 GLU A O 1
ATOM 1395 N N . GLY A 1 179 ? 4.958 -20.683 47.025 1.00 46.03 179 GLY A N 1
ATOM 1396 C CA . GLY A 1 179 ? 5.494 -19.318 46.929 1.00 46.03 179 GLY A CA 1
ATOM 1397 C C . GLY A 1 179 ? 4.454 -18.273 46.501 1.00 46.03 179 GLY A C 1
ATOM 1398 O O . GLY A 1 179 ? 4.497 -17.128 46.953 1.00 46.03 179 GLY A O 1
ATOM 1399 N N . MET A 1 180 ? 3.475 -18.669 45.681 1.00 49.69 180 MET A N 1
ATOM 1400 C CA . MET A 1 180 ? 2.415 -17.781 45.186 1.00 49.69 180 MET A CA 1
ATOM 1401 C C . MET A 1 180 ? 1.283 -17.567 46.209 1.00 49.69 180 MET A C 1
ATOM 1403 O O . MET A 1 180 ? 0.618 -16.532 46.186 1.00 49.69 180 MET A O 1
ATOM 1407 N N . ASN A 1 181 ? 1.102 -18.497 47.155 1.00 45.34 181 ASN A N 1
ATOM 1408 C CA . ASN A 1 181 ? 0.171 -18.340 48.278 1.00 45.34 181 ASN A CA 1
ATOM 1409 C C . ASN A 1 181 ? 0.745 -17.492 49.427 1.00 45.34 181 ASN A C 1
ATOM 1411 O O . ASN A 1 181 ? -0.017 -16.798 50.099 1.00 45.34 181 ASN A O 1
ATOM 1415 N N . ILE A 1 182 ? 2.068 -17.492 49.637 1.00 47.47 182 ILE A N 1
ATOM 1416 C CA . ILE A 1 182 ? 2.714 -16.687 50.692 1.00 47.47 182 ILE A CA 1
ATOM 1417 C C . ILE A 1 182 ? 2.603 -15.179 50.393 1.00 47.47 182 ILE A C 1
ATOM 1419 O O . ILE A 1 182 ? 2.305 -14.400 51.295 1.00 47.47 182 ILE A O 1
ATOM 1423 N N . LEU A 1 183 ? 2.700 -14.767 49.123 1.00 44.31 183 LEU A N 1
ATOM 1424 C CA . LEU A 1 183 ? 2.541 -13.359 48.719 1.00 44.31 183 LEU A CA 1
ATOM 1425 C C . LEU A 1 183 ? 1.104 -12.816 48.864 1.00 44.31 183 LEU A C 1
ATOM 1427 O O . LEU A 1 183 ? 0.925 -11.607 48.978 1.00 44.31 183 LEU A O 1
ATOM 1431 N N . ASN A 1 184 ? 0.083 -13.680 48.897 1.00 42.25 184 ASN A N 1
ATOM 1432 C CA . ASN A 1 184 ? -1.318 -13.268 49.076 1.00 42.25 184 ASN A CA 1
ATOM 1433 C C . ASN A 1 184 ? -1.755 -13.180 50.552 1.00 42.25 184 ASN A C 1
ATOM 1435 O O . ASN A 1 184 ? -2.828 -12.647 50.843 1.00 42.25 184 ASN A O 1
ATOM 1439 N N . LEU A 1 185 ? -0.949 -13.690 51.492 1.00 42.03 185 LEU A N 1
ATOM 1440 C CA . LEU A 1 185 ? -1.237 -13.641 52.932 1.00 42.03 185 LEU A CA 1
ATOM 1441 C C . LEU A 1 185 ? -0.631 -12.409 53.625 1.00 42.03 185 LEU A C 1
ATOM 1443 O O . LEU A 1 185 ? -1.181 -11.954 54.627 1.00 42.03 185 LEU A O 1
ATOM 1447 N N . GLU A 1 186 ? 0.429 -11.809 53.076 1.00 42.81 186 GLU A N 1
ATOM 1448 C CA . GLU A 1 186 ? 1.098 -10.645 53.686 1.00 42.81 186 GLU A CA 1
ATOM 1449 C C . GLU A 1 186 ? 0.372 -9.304 53.459 1.00 42.81 186 GLU A C 1
ATOM 1451 O O . GLU A 1 186 ? 0.692 -8.314 54.110 1.00 42.81 186 GLU A O 1
ATOM 1456 N N . THR A 1 187 ? -0.659 -9.241 52.605 1.00 43.84 187 THR A N 1
ATOM 1457 C CA . THR A 1 187 ? -1.393 -7.985 52.336 1.00 43.84 187 THR A CA 1
ATOM 1458 C C . THR A 1 187 ? -2.681 -7.806 53.149 1.00 43.84 187 THR A C 1
ATOM 1460 O O . THR A 1 187 ? -3.420 -6.858 52.892 1.00 43.84 187 THR A O 1
ATOM 1463 N N . ASN A 1 188 ? -2.988 -8.685 54.115 1.00 42.84 188 ASN A N 1
ATOM 1464 C CA . ASN A 1 188 ? -4.271 -8.665 54.845 1.00 42.84 188 ASN A CA 1
ATOM 1465 C C . ASN A 1 188 ? -4.186 -8.714 56.386 1.00 42.84 188 ASN A C 1
ATOM 1467 O O . ASN A 1 188 ? -5.201 -8.964 57.040 1.00 42.84 188 ASN A O 1
ATOM 1471 N N . GLY A 1 189 ? -3.036 -8.416 56.994 1.00 37.84 189 GLY A N 1
ATOM 1472 C CA . GLY A 1 189 ? -2.901 -8.342 58.454 1.00 37.84 189 GLY A CA 1
ATOM 1473 C C . GLY A 1 189 ? -2.177 -7.082 58.908 1.00 37.84 189 GLY A C 1
ATOM 1474 O O . GLY A 1 189 ? -0.962 -7.035 58.826 1.00 37.84 189 GLY A O 1
ATOM 1475 N N . ASP A 1 190 ? -2.925 -6.056 59.326 1.00 34.12 190 ASP A N 1
ATOM 1476 C CA . ASP A 1 190 ? -2.746 -5.407 60.638 1.00 34.12 190 ASP A CA 1
ATOM 1477 C C . ASP A 1 190 ? -3.542 -4.099 60.735 1.00 34.12 190 ASP A C 1
ATOM 1479 O O . ASP A 1 190 ? -3.173 -3.033 60.239 1.00 34.12 190 ASP A O 1
ATOM 1483 N N . LYS A 1 191 ? -4.674 -4.190 61.440 1.00 39.09 191 LYS A N 1
ATOM 1484 C CA . LYS A 1 191 ? -5.327 -3.047 62.073 1.00 39.09 191 LYS A CA 1
ATOM 1485 C C . LYS A 1 191 ? -4.966 -3.054 63.560 1.00 39.09 191 LYS A C 1
ATOM 1487 O O . LYS A 1 191 ? -5.346 -3.981 64.266 1.00 39.09 191 LYS A O 1
ATOM 1492 N N . ASN A 1 192 ? -4.442 -1.908 64.002 1.00 33.25 192 ASN A N 1
ATOM 1493 C CA . ASN A 1 192 ? -4.647 -1.277 65.313 1.00 33.25 192 ASN A CA 1
ATOM 1494 C C . ASN A 1 192 ? -3.710 -1.676 66.478 1.00 33.25 192 ASN A C 1
ATOM 1496 O O . ASN A 1 192 ? -3.800 -2.791 66.975 1.00 33.25 192 ASN A O 1
ATOM 1500 N N . MET A 1 193 ? -2.920 -0.709 66.982 1.00 31.94 193 MET A N 1
ATOM 1501 C CA . MET A 1 193 ? -2.777 -0.326 68.409 1.00 31.94 193 MET A CA 1
ATOM 1502 C C . MET A 1 193 ? -1.793 0.859 68.575 1.00 31.94 193 MET A C 1
ATOM 1504 O O . MET A 1 193 ? -0.758 0.925 67.919 1.00 31.94 193 MET A O 1
ATOM 1508 N N . ASN A 1 194 ? -2.161 1.799 69.453 1.00 33.88 194 ASN A N 1
ATOM 1509 C CA . ASN A 1 194 ? -1.470 3.050 69.806 1.00 33.88 194 ASN A CA 1
ATOM 1510 C C . ASN A 1 194 ? -0.190 2.851 70.649 1.00 33.88 194 ASN A C 1
ATOM 1512 O O . ASN A 1 194 ? -0.128 1.925 71.455 1.00 33.88 194 ASN A O 1
ATOM 1516 N N . GLY A 1 195 ? 0.740 3.817 70.584 1.00 29.17 195 GLY A N 1
ATOM 1517 C CA . GLY A 1 195 ? 1.800 4.025 71.585 1.00 29.17 195 GLY A CA 1
ATOM 1518 C C . GLY A 1 195 ? 2.796 5.134 71.208 1.00 29.17 195 GLY A C 1
ATOM 1519 O O . GLY A 1 195 ? 3.461 5.038 70.184 1.00 29.17 195 GLY A O 1
ATOM 1520 N N . ASP A 1 196 ? 2.867 6.180 72.034 1.00 31.03 196 ASP A N 1
ATOM 1521 C CA . ASP A 1 196 ? 3.632 7.433 71.894 1.00 31.03 196 ASP A CA 1
ATOM 1522 C C . ASP A 1 196 ? 5.154 7.285 71.706 1.00 31.03 196 ASP A C 1
ATOM 1524 O O . ASP A 1 196 ? 5.752 6.517 72.448 1.00 31.03 196 ASP A O 1
ATOM 1528 N N . VAL A 1 197 ? 5.796 8.134 70.875 1.00 31.27 197 VAL A N 1
ATOM 1529 C CA . VAL A 1 197 ? 6.968 8.968 71.261 1.00 31.27 197 VAL A CA 1
ATOM 1530 C C . VAL A 1 197 ? 7.224 10.117 70.258 1.00 31.27 197 VAL A C 1
ATOM 1532 O O . VAL A 1 197 ? 6.816 10.082 69.103 1.00 31.27 197 VAL A O 1
ATOM 1535 N N . ALA A 1 198 ? 7.893 11.157 70.754 1.00 29.16 198 ALA A N 1
ATOM 1536 C CA . ALA A 1 198 ? 7.952 12.535 70.283 1.00 29.16 198 ALA A CA 1
ATOM 1537 C C . ALA A 1 198 ? 8.936 12.886 69.137 1.00 29.16 198 ALA A C 1
ATOM 1539 O O . ALA A 1 198 ? 9.927 12.205 68.901 1.00 29.16 198 ALA A O 1
ATOM 1540 N N . ALA A 1 199 ? 8.692 14.093 68.598 1.00 30.28 199 ALA A N 1
ATOM 1541 C CA . ALA A 1 199 ? 9.630 15.086 68.050 1.00 30.28 199 ALA A CA 1
ATOM 1542 C C . ALA A 1 199 ? 10.366 14.801 66.723 1.00 30.28 199 ALA A C 1
ATOM 1544 O O . ALA A 1 199 ? 11.357 14.087 66.685 1.00 30.28 199 ALA A O 1
ATOM 1545 N N . ALA A 1 200 ? 10.006 15.543 65.668 1.00 29.88 200 ALA A N 1
ATOM 1546 C CA . ALA A 1 200 ? 10.833 16.635 65.133 1.00 29.88 200 ALA A CA 1
ATOM 1547 C C . ALA A 1 200 ? 10.142 17.317 63.937 1.00 29.88 200 ALA A C 1
ATOM 1549 O O . ALA A 1 200 ? 9.467 16.705 63.118 1.00 29.88 200 ALA A O 1
ATOM 1550 N N . SER A 1 201 ? 10.334 18.626 63.879 1.00 35.19 201 SER A N 1
ATOM 1551 C CA . SER A 1 201 ? 9.894 19.597 62.881 1.00 35.19 201 SER A CA 1
ATOM 1552 C C . SER A 1 201 ? 10.262 19.269 61.429 1.00 35.19 201 SER A C 1
ATOM 1554 O O . SER A 1 201 ? 11.433 19.041 61.139 1.00 35.19 201 SER A O 1
ATOM 1556 N N . SER A 1 202 ? 9.320 19.433 60.496 1.00 31.69 202 SER A N 1
ATOM 1557 C CA . SER A 1 202 ? 9.554 20.161 59.235 1.00 31.69 202 SER A CA 1
ATOM 1558 C C . SER A 1 202 ? 8.247 20.398 58.465 1.00 31.69 202 SER A C 1
ATOM 1560 O O . SER A 1 202 ? 7.320 19.598 58.462 1.00 31.69 202 SER A O 1
ATOM 1562 N N . SER A 1 203 ? 8.176 21.579 57.868 1.00 38.62 203 SER A N 1
ATOM 1563 C CA . SER A 1 203 ? 7.082 22.190 57.114 1.00 38.62 203 SER A CA 1
ATOM 1564 C C . SER A 1 203 ? 6.720 21.459 55.814 1.00 38.62 203 SER A C 1
ATOM 1566 O O . SER A 1 203 ? 7.613 21.230 55.003 1.00 38.62 203 SER A O 1
ATOM 1568 N N . SER A 1 204 ? 5.432 21.233 55.521 1.00 32.62 204 SER A N 1
ATOM 1569 C CA . SER A 1 204 ? 4.918 21.244 54.135 1.00 32.62 204 SER A CA 1
ATOM 1570 C C . SER A 1 204 ? 3.385 21.327 54.072 1.00 32.62 204 SER A C 1
ATOM 1572 O O . SER A 1 204 ? 2.667 20.928 54.981 1.00 32.62 204 SER A O 1
ATOM 1574 N N . SER A 1 205 ? 2.917 21.949 52.996 1.00 35.47 205 SER A N 1
ATOM 1575 C CA . SER A 1 205 ? 1.575 22.435 52.682 1.00 35.47 205 SER A CA 1
ATOM 1576 C C . SER A 1 205 ? 0.471 21.371 52.636 1.00 35.47 205 SER A C 1
ATOM 1578 O O . SER A 1 205 ? 0.610 20.349 51.968 1.00 35.47 205 SER A O 1
ATOM 1580 N N . THR A 1 206 ? -0.679 21.690 53.233 1.00 35.03 206 THR A N 1
ATOM 1581 C CA . THR A 1 206 ? -1.945 20.954 53.126 1.00 35.03 206 THR A CA 1
ATOM 1582 C C . THR A 1 206 ? -2.460 20.960 51.681 1.00 35.03 206 THR A C 1
ATOM 1584 O O . THR A 1 206 ? -2.934 21.984 51.196 1.00 35.03 206 THR A O 1
ATOM 1587 N N . SER A 1 207 ? -2.406 19.813 51.002 1.00 38.00 207 SER A N 1
ATOM 1588 C CA . SER A 1 207 ? -3.157 19.548 49.769 1.00 38.00 207 SER A CA 1
ATOM 1589 C C . SER A 1 207 ? -4.211 18.491 50.088 1.00 38.00 207 SER A C 1
ATOM 1591 O O . SER A 1 207 ? -3.890 17.323 50.303 1.00 38.00 207 SER A O 1
ATOM 1593 N N . GLN A 1 208 ? -5.467 18.915 50.221 1.00 43.09 208 GLN A N 1
ATOM 1594 C CA . GLN A 1 208 ? -6.606 18.007 50.351 1.00 43.09 208 GLN A CA 1
ATOM 1595 C C . GLN A 1 208 ? -6.984 17.512 48.950 1.00 43.09 208 GLN A C 1
ATOM 1597 O O . GLN A 1 208 ? -7.255 18.322 48.064 1.00 43.09 208 GLN A O 1
ATOM 1602 N N . ASN A 1 209 ? -6.997 16.193 48.742 1.00 49.09 209 ASN A N 1
ATOM 1603 C CA . ASN A 1 209 ? -7.471 15.599 47.491 1.00 49.09 209 ASN A CA 1
ATOM 1604 C C . ASN A 1 209 ? -8.966 15.917 47.283 1.00 49.09 209 ASN A C 1
ATOM 1606 O O . ASN A 1 209 ? -9.745 15.766 48.230 1.00 49.09 209 ASN A O 1
ATOM 1610 N N . PRO A 1 210 ? -9.393 16.331 46.075 1.00 58.06 210 PRO A N 1
ATOM 1611 C CA . PRO A 1 210 ? -10.803 16.561 45.787 1.00 58.06 210 PRO A CA 1
ATOM 1612 C C . PRO A 1 210 ? -11.597 15.239 45.761 1.00 58.06 210 PRO A C 1
ATOM 1614 O O . PRO A 1 210 ? -11.033 14.185 45.452 1.00 58.06 210 PRO A O 1
ATOM 1617 N N . PRO A 1 211 ? -12.906 15.275 46.078 1.00 64.94 211 PRO A N 1
ATOM 1618 C CA . PRO A 1 211 ? -13.758 14.089 46.070 1.00 64.94 211 PRO A CA 1
ATOM 1619 C C . PRO A 1 211 ? -13.943 13.518 44.650 1.00 64.94 211 PRO A C 1
ATOM 1621 O O . PRO A 1 211 ? -13.852 14.263 43.670 1.00 64.94 211 PRO A O 1
ATOM 1624 N N . PRO A 1 212 ? -14.226 12.207 44.523 1.00 69.00 212 PRO A N 1
ATOM 1625 C CA . PRO A 1 212 ? -14.404 11.554 43.229 1.00 69.00 212 PRO A CA 1
ATOM 1626 C C . PRO A 1 212 ? -15.639 12.084 42.474 1.00 69.00 212 PRO A C 1
ATOM 1628 O O . PRO A 1 212 ? -16.626 12.480 43.104 1.00 69.00 212 PRO A O 1
ATOM 1631 N N . PRO A 1 213 ? -15.611 12.080 41.128 1.00 69.69 213 PRO A N 1
ATOM 1632 C CA . PRO A 1 213 ? -16.716 12.564 40.310 1.00 69.69 213 PRO A CA 1
ATOM 1633 C C . PRO A 1 213 ? -17.956 11.652 40.404 1.00 69.69 213 PRO A C 1
ATOM 1635 O O . PRO A 1 213 ? -17.827 10.448 40.643 1.00 69.69 213 PRO A O 1
ATOM 1638 N N . PRO A 1 214 ? -19.167 12.207 40.200 1.00 73.56 214 PRO A N 1
ATOM 1639 C CA . PRO A 1 214 ? -20.406 11.436 40.217 1.00 73.56 214 PRO A CA 1
ATOM 1640 C C . PRO A 1 214 ? -20.498 10.460 39.027 1.00 73.56 214 PRO A C 1
ATOM 1642 O O . PRO A 1 214 ? -19.898 10.708 37.977 1.00 73.56 214 PRO A O 1
ATOM 1645 N N . PRO A 1 215 ? -21.268 9.362 39.161 1.00 76.81 215 PRO A N 1
ATOM 1646 C CA . PRO A 1 215 ? -21.420 8.365 38.105 1.00 76.81 215 PRO A CA 1
ATOM 1647 C C . PRO A 1 215 ? -22.135 8.934 36.863 1.00 76.81 215 PRO A C 1
ATOM 1649 O O . PRO A 1 215 ? -22.969 9.838 36.988 1.00 76.81 215 PRO A O 1
ATOM 1652 N N . PRO A 1 216 ? -21.845 8.397 35.662 1.00 75.31 216 PRO A N 1
ATOM 1653 C CA . PRO A 1 216 ? -22.443 8.867 34.418 1.00 75.31 216 PRO A CA 1
ATOM 1654 C C . PRO A 1 216 ? -23.951 8.557 34.341 1.00 75.31 216 PRO A C 1
ATOM 1656 O O . PRO A 1 216 ? -24.415 7.564 34.912 1.00 75.31 216 PRO A O 1
ATOM 1659 N N . PRO A 1 217 ? -24.733 9.381 33.618 1.00 75.06 217 PRO A N 1
ATOM 1660 C CA . PRO A 1 217 ? -26.162 9.154 33.432 1.00 75.06 217 PRO A CA 1
ATOM 1661 C C . PRO A 1 217 ? -26.443 7.902 32.577 1.00 75.06 217 PRO A C 1
ATOM 1663 O O . PRO A 1 217 ? -25.629 7.535 31.725 1.00 75.06 217 PRO A O 1
ATOM 1666 N N . PRO A 1 218 ? -27.606 7.249 32.763 1.00 76.69 218 PRO A N 1
ATOM 1667 C CA . PRO A 1 218 ? -27.973 6.049 32.017 1.00 76.69 218 PRO A CA 1
ATOM 1668 C C . PRO A 1 218 ? -28.126 6.329 30.516 1.00 76.69 218 PRO A C 1
ATOM 1670 O O . PRO A 1 218 ? -28.647 7.367 30.104 1.00 76.69 218 PRO A O 1
ATOM 1673 N N . SER A 1 219 ? -27.687 5.374 29.693 1.00 73.00 219 SER A N 1
ATOM 1674 C CA . SER A 1 219 ? -27.723 5.470 28.232 1.00 73.00 219 SER A CA 1
ATOM 1675 C C . SER A 1 219 ? -29.162 5.523 27.688 1.00 73.00 219 SER A C 1
ATOM 1677 O O . SER A 1 219 ? -30.041 4.829 28.208 1.00 73.00 219 SER A O 1
ATOM 1679 N N . PRO A 1 220 ? -29.421 6.289 26.611 1.00 70.31 220 PRO A N 1
ATOM 1680 C CA . PRO A 1 220 ? -30.740 6.342 25.990 1.00 70.31 220 PRO A CA 1
ATOM 1681 C C . PRO A 1 220 ? -31.130 4.993 25.352 1.00 70.31 220 PRO A C 1
ATOM 1683 O O . PRO A 1 220 ? -30.262 4.236 24.905 1.00 70.31 220 PRO A O 1
ATOM 1686 N N . PRO A 1 221 ? -32.437 4.675 25.275 1.00 67.94 221 PRO A N 1
ATOM 1687 C CA . PRO A 1 221 ? -32.913 3.423 24.698 1.00 67.94 221 PRO A CA 1
ATOM 1688 C C . PRO A 1 221 ? -32.566 3.319 23.205 1.00 67.94 221 PRO A C 1
ATOM 1690 O O . PRO A 1 221 ? -32.705 4.275 22.441 1.00 67.94 221 PRO A O 1
ATOM 1693 N N . LYS A 1 222 ? -32.123 2.125 22.786 1.00 63.34 222 LYS A N 1
ATOM 1694 C CA . LYS A 1 222 ? -31.748 1.828 21.394 1.00 63.34 222 LYS A CA 1
ATOM 1695 C C . LYS A 1 222 ? -32.953 2.013 20.452 1.00 63.34 222 LYS A C 1
ATOM 1697 O O . LYS A 1 222 ? -34.042 1.540 20.780 1.00 63.34 222 LYS A O 1
ATOM 1702 N N . PRO A 1 223 ? -32.780 2.623 19.265 1.00 59.06 223 PRO A N 1
ATOM 1703 C CA . PRO A 1 223 ? -33.868 2.778 18.307 1.00 59.06 223 PRO A CA 1
ATOM 1704 C C . PRO A 1 223 ? -34.329 1.421 17.754 1.00 59.06 223 PRO A C 1
ATOM 1706 O O . PRO A 1 223 ? -33.520 0.549 17.423 1.00 59.06 223 PRO A O 1
ATOM 1709 N N . HIS A 1 224 ? -35.649 1.254 17.635 1.00 55.03 224 HIS A N 1
ATOM 1710 C CA . HIS A 1 224 ? -36.268 0.073 17.039 1.00 55.03 224 HIS A CA 1
ATOM 1711 C C . HIS A 1 224 ? -35.840 -0.088 15.576 1.00 55.03 224 HIS A C 1
ATOM 1713 O O . HIS A 1 224 ? -36.024 0.801 14.746 1.00 55.03 224 HIS A O 1
ATOM 1719 N N . ARG A 1 225 ? -35.283 -1.258 15.256 1.00 52.19 225 ARG A N 1
ATOM 1720 C CA . ARG A 1 225 ? -34.899 -1.644 13.896 1.00 52.19 225 ARG A CA 1
ATOM 1721 C C . ARG A 1 225 ? -36.181 -1.930 13.083 1.00 52.19 225 ARG A C 1
ATOM 1723 O O . ARG A 1 225 ? -36.959 -2.782 13.514 1.00 52.19 225 ARG A O 1
ATOM 1730 N N . PRO A 1 226 ? -36.445 -1.264 11.943 1.00 48.22 226 PRO A N 1
ATOM 1731 C CA . PRO A 1 226 ? -37.624 -1.568 11.135 1.00 48.22 226 PRO A CA 1
ATOM 1732 C C . PRO A 1 226 ? -37.476 -2.923 10.423 1.00 48.22 226 PRO A C 1
ATOM 1734 O O . PRO A 1 226 ? -36.395 -3.286 9.955 1.00 48.22 226 PRO A O 1
ATOM 1737 N N . CYS A 1 227 ? -38.579 -3.674 10.359 1.00 40.91 227 CYS A N 1
ATOM 1738 C CA . CYS A 1 227 ? -38.671 -4.977 9.696 1.00 40.91 227 CYS A CA 1
ATOM 1739 C C . CYS A 1 227 ? -38.432 -4.872 8.172 1.00 40.91 227 CYS A C 1
ATOM 1741 O O . CYS A 1 227 ? -38.849 -3.887 7.558 1.00 40.91 227 CYS A O 1
ATOM 1743 N N . PRO A 1 228 ? -37.820 -5.885 7.527 1.00 46.28 228 PRO A N 1
ATOM 1744 C CA . PRO A 1 228 ? -37.569 -5.860 6.089 1.00 46.28 228 PRO A CA 1
ATOM 1745 C C . PRO A 1 228 ? -38.862 -6.074 5.287 1.00 46.28 228 PRO A C 1
ATOM 1747 O O . PRO A 1 228 ? -39.529 -7.102 5.404 1.00 46.28 228 PRO A O 1
ATOM 1750 N N . VAL A 1 229 ? -39.200 -5.105 4.433 1.00 45.81 229 VAL A N 1
ATOM 1751 C CA . VAL A 1 229 ? -40.296 -5.204 3.458 1.00 45.81 229 VAL A CA 1
ATOM 1752 C C . VAL A 1 229 ? -39.825 -6.055 2.272 1.00 45.81 229 VAL A C 1
ATOM 1754 O O . VAL A 1 229 ? -38.794 -5.776 1.661 1.00 45.81 229 VAL A O 1
ATOM 1757 N N . GLY A 1 230 ? -40.567 -7.121 1.963 1.00 35.84 230 GLY A N 1
ATOM 1758 C CA . GLY A 1 230 ? -40.241 -8.077 0.906 1.00 35.84 230 GLY A CA 1
ATOM 1759 C C . GLY A 1 230 ? -40.286 -7.474 -0.502 1.00 35.84 230 GLY A C 1
ATOM 1760 O O . GLY A 1 230 ? -41.277 -6.873 -0.912 1.00 35.84 230 GLY A O 1
ATOM 1761 N N . PHE A 1 231 ? -39.221 -7.688 -1.276 1.00 38.22 231 PHE A N 1
ATOM 1762 C CA . PHE A 1 231 ? -39.163 -7.341 -2.695 1.00 38.22 231 PHE A CA 1
ATOM 1763 C C . PHE A 1 231 ? -40.021 -8.302 -3.534 1.00 38.22 231 PHE A C 1
ATOM 1765 O O . PHE A 1 231 ? -39.716 -9.488 -3.677 1.00 38.22 231 PHE A O 1
ATOM 1772 N N . GLY A 1 232 ? -41.090 -7.773 -4.133 1.00 35.38 232 GLY A N 1
ATOM 1773 C CA . GLY A 1 232 ? -41.899 -8.462 -5.136 1.00 35.38 232 GLY A CA 1
ATOM 1774 C C . GLY A 1 232 ? -41.132 -8.687 -6.446 1.00 35.38 232 GLY A C 1
ATOM 1775 O O . GLY A 1 232 ? -40.527 -7.775 -7.006 1.00 35.38 232 GLY A O 1
ATOM 1776 N N . LYS A 1 233 ? -41.176 -9.923 -6.957 1.00 38.66 233 LYS A N 1
ATOM 1777 C CA . LYS A 1 233 ? -40.570 -10.350 -8.229 1.00 38.66 233 LYS A CA 1
ATOM 1778 C C . LYS A 1 233 ? -41.188 -9.617 -9.432 1.00 38.66 233 LYS A C 1
ATOM 1780 O O . LYS A 1 233 ? -42.343 -9.860 -9.782 1.00 38.6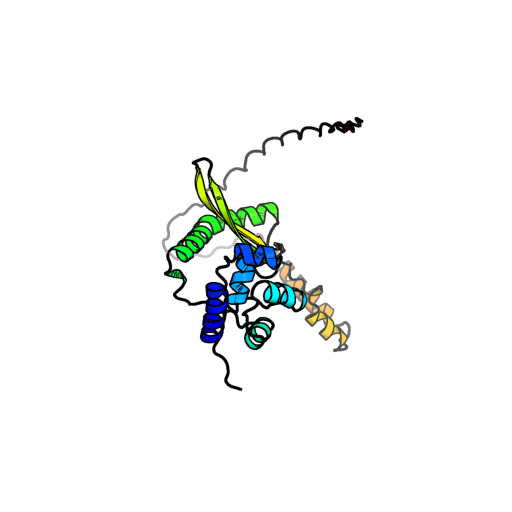6 233 LYS A O 1
ATOM 1785 N N . LEU A 1 234 ? -40.390 -8.822 -10.147 1.00 36.72 234 LEU A N 1
ATOM 1786 C CA . LEU A 1 234 ? -40.726 -8.318 -11.485 1.00 36.72 234 LEU A CA 1
ATOM 1787 C C . LEU A 1 234 ? -40.659 -9.464 -12.520 1.00 36.72 234 LEU A C 1
ATOM 1789 O O . LEU A 1 234 ? -39.583 -9.975 -12.836 1.00 36.72 234 LEU A O 1
ATOM 1793 N N . LYS A 1 235 ? -41.804 -9.866 -13.088 1.00 39.59 235 LYS A N 1
ATOM 1794 C CA . LYS A 1 235 ? -41.871 -10.789 -14.238 1.00 39.59 235 LYS A CA 1
ATOM 1795 C C . LYS A 1 235 ? -41.490 -10.054 -15.534 1.00 39.59 235 LYS A C 1
ATOM 1797 O O . LYS A 1 235 ? -42.222 -9.178 -15.990 1.00 39.59 235 LYS A O 1
ATOM 1802 N N . LYS A 1 236 ? -40.387 -10.451 -16.181 1.00 42.16 236 LYS A N 1
ATOM 1803 C CA . LYS A 1 236 ? -40.038 -10.036 -17.555 1.00 42.16 236 LYS A CA 1
ATOM 1804 C C . LYS A 1 236 ? -41.012 -10.665 -18.568 1.00 42.16 236 LYS A C 1
ATOM 1806 O O . LYS A 1 236 ? -41.015 -11.880 -18.751 1.00 42.16 236 LYS A O 1
ATOM 1811 N N . LYS A 1 237 ? -41.803 -9.842 -19.268 1.00 40.03 237 LYS A N 1
ATOM 1812 C CA . LYS A 1 237 ? -42.543 -10.235 -20.484 1.00 40.03 237 LYS A CA 1
ATOM 1813 C C . LYS A 1 237 ? -41.556 -10.407 -21.651 1.00 40.03 237 LYS A C 1
ATOM 1815 O O . LYS A 1 237 ? -40.933 -9.437 -22.073 1.00 40.03 237 LYS A O 1
ATOM 1820 N N . LYS A 1 238 ? -41.438 -11.622 -22.200 1.00 42.00 238 LYS A N 1
ATOM 1821 C CA . LYS A 1 238 ? -40.812 -11.872 -23.512 1.00 42.00 238 LYS A CA 1
ATOM 1822 C C . LYS A 1 238 ? -41.742 -11.345 -24.614 1.00 42.00 238 LYS A C 1
ATOM 1824 O O . LYS A 1 238 ? -42.861 -11.832 -24.749 1.00 42.00 238 LYS A O 1
ATOM 1829 N N . LYS A 1 239 ? -41.282 -10.369 -25.404 1.00 40.16 239 LYS A N 1
ATOM 1830 C CA . LYS A 1 239 ? -41.890 -10.005 -26.695 1.00 40.16 239 LYS A CA 1
ATOM 1831 C C . LYS A 1 239 ? -41.489 -11.056 -27.737 1.00 40.16 239 LYS A C 1
ATOM 1833 O O . LYS A 1 239 ? -40.304 -11.312 -27.916 1.00 40.16 239 LYS A O 1
ATOM 1838 N N . LYS A 1 240 ? -42.479 -11.634 -28.418 1.00 41.25 240 LYS A N 1
ATOM 1839 C CA . LYS A 1 240 ? -42.341 -12.426 -29.649 1.00 41.25 240 LYS A CA 1
ATOM 1840 C C . LYS A 1 240 ? -43.238 -11.749 -30.697 1.00 41.25 240 LYS A C 1
ATOM 1842 O O . LYS A 1 240 ? -44.433 -11.620 -30.452 1.00 41.25 240 LYS A O 1
ATOM 1847 N N . LYS A 1 241 ? -42.658 -11.279 -31.797 1.00 48.44 241 LYS A N 1
ATOM 1848 C CA . LYS A 1 241 ? -43.293 -10.922 -33.083 1.00 48.44 241 LYS A CA 1
ATOM 1849 C C . LYS A 1 241 ? -42.202 -11.210 -34.126 1.00 48.44 241 LYS A C 1
ATOM 1851 O O . LYS A 1 241 ? -41.075 -10.782 -33.887 1.00 48.44 241 LYS A O 1
ATOM 1856 N N . GLN A 1 242 ? -42.355 -12.233 -34.975 1.00 44.84 242 GLN A N 1
ATOM 1857 C CA . GLN A 1 242 ? -43.135 -12.227 -36.229 1.00 44.84 242 GLN A CA 1
ATOM 1858 C C . GLN A 1 242 ? -42.761 -11.039 -37.098 1.00 44.84 242 GLN A C 1
ATOM 1860 O O . GLN A 1 242 ? -43.053 -9.905 -36.657 1.00 44.84 242 GLN A O 1
#